Protein AF-A0A920N5W4-F1 (afdb_monomer_lite)

Secondary structure (DSSP, 8-state):
-EE-TTT--EE--TTHHHHHHTEEEEETTEEEEEEEEEEEEETTEEEEEEEEEEEETTT--EEEEEEEPTT-EEEEETTTEEEEE-TT-EEEEEETTT--EEEEEE--HHHHTT--EEEEEE-SSEEEEEEE----S-EE--SSSEEEEEEEEEEEETT-SSS--SEEEEEEEEEEE-TTTTT-SEEEEEEEEEEEETTEEEEEEEEEEEETTT--EEEEEEEE-----EEEEEEETTTTEEEEEESS-EEEEE--SS-------

pLDDT: mean 87.41, std 13.33, range [29.16, 98.5]

Structure (mmCIF, N/CA/C/O backbone):
data_AF-A0A920N5W4-F1
#
_entry.id   AF-A0A920N5W4-F1
#
loop_
_atom_site.group_PDB
_atom_site.id
_atom_site.type_symbol
_atom_site.label_atom_id
_atom_site.label_alt_id
_atom_site.label_comp_id
_atom_site.label_asym_id
_atom_site.label_entity_id
_atom_site.label_seq_id
_atom_site.pdbx_PDB_ins_code
_atom_site.Cartn_x
_atom_site.Cartn_y
_atom_site.Cartn_z
_atom_site.occupancy
_atom_site.B_iso_or_equiv
_atom_site.auth_seq_id
_atom_site.auth_comp_id
_atom_site.auth_asym_id
_atom_site.auth_atom_id
_atom_site.pdbx_PDB_model_num
ATOM 1 N N . MET A 1 1 ? -31.529 5.537 7.095 1.00 69.56 1 MET A N 1
ATOM 2 C CA . MET A 1 1 ? -32.353 4.401 7.553 1.00 69.56 1 MET A CA 1
ATOM 3 C C . MET A 1 1 ? -31.656 3.117 7.131 1.00 69.56 1 MET A C 1
ATOM 5 O O . MET A 1 1 ? -31.266 3.038 5.972 1.00 69.56 1 MET A O 1
ATOM 9 N N . ALA A 1 2 ? -31.424 2.173 8.047 1.00 77.31 2 ALA A N 1
ATOM 10 C CA . ALA A 1 2 ? -30.979 0.822 7.691 1.00 77.31 2 ALA A CA 1
ATOM 11 C C . ALA A 1 2 ? -32.200 -0.100 7.596 1.00 77.31 2 ALA A C 1
ATOM 13 O O . ALA A 1 2 ? -33.210 0.151 8.250 1.00 77.31 2 ALA A O 1
ATOM 14 N N . LEU A 1 3 ? -32.108 -1.154 6.789 1.00 81.25 3 LEU A N 1
ATOM 15 C CA . LEU A 1 3 ? -33.141 -2.181 6.674 1.00 81.25 3 LEU A CA 1
ATOM 16 C C . LEU A 1 3 ? -32.545 -3.524 7.076 1.00 81.25 3 LEU A C 1
ATOM 18 O O . LEU A 1 3 ? -31.410 -3.848 6.719 1.00 81.25 3 LEU A O 1
ATOM 22 N N . ARG A 1 4 ? -33.308 -4.318 7.821 1.00 76.00 4 ARG A N 1
ATOM 23 C CA . ARG A 1 4 ? -32.887 -5.660 8.205 1.00 76.00 4 ARG A CA 1
ATOM 24 C C . ARG A 1 4 ? -33.042 -6.596 7.006 1.00 76.00 4 ARG A C 1
ATOM 26 O O . ARG A 1 4 ? -34.147 -6.822 6.533 1.00 76.00 4 ARG A O 1
ATOM 33 N N . ALA A 1 5 ? -31.935 -7.171 6.537 1.00 76.00 5 ALA A N 1
ATOM 34 C CA . ALA A 1 5 ? -31.904 -7.938 5.286 1.00 76.00 5 ALA A CA 1
ATOM 35 C C . ALA A 1 5 ? -32.872 -9.139 5.239 1.00 76.00 5 ALA A C 1
ATOM 37 O O . ALA A 1 5 ? -33.316 -9.515 4.162 1.00 76.00 5 ALA A O 1
ATOM 38 N N . ARG A 1 6 ? -33.217 -9.731 6.394 1.00 80.88 6 ARG A N 1
ATOM 39 C CA . ARG A 1 6 ? -34.081 -10.923 6.462 1.00 80.88 6 ARG A CA 1
ATOM 40 C C . ARG A 1 6 ? -35.564 -10.647 6.183 1.00 80.88 6 ARG A C 1
ATOM 42 O O . ARG A 1 6 ? -36.264 -11.549 5.751 1.00 80.88 6 ARG A O 1
ATOM 49 N N . ASP A 1 7 ? -36.052 -9.450 6.510 1.00 84.69 7 ASP A N 1
ATOM 50 C CA . ASP A 1 7 ? -37.492 -9.141 6.537 1.00 84.69 7 ASP A CA 1
ATOM 51 C C . ASP A 1 7 ? -37.831 -7.702 6.112 1.00 84.69 7 ASP A C 1
ATOM 53 O O . ASP A 1 7 ? -38.991 -7.307 6.141 1.00 84.69 7 ASP A O 1
ATOM 57 N N . GLY A 1 8 ? -36.839 -6.904 5.711 1.00 82.69 8 GLY A N 1
ATOM 58 C CA . GLY A 1 8 ? -37.042 -5.555 5.185 1.00 82.69 8 GLY A CA 1
ATOM 59 C C . GLY A 1 8 ? -37.501 -4.526 6.218 1.00 82.69 8 GLY A C 1
ATOM 60 O O . GLY A 1 8 ? -37.752 -3.382 5.850 1.00 82.69 8 GLY A O 1
ATOM 61 N N . HIS A 1 9 ? -37.595 -4.883 7.502 1.00 83.69 9 HIS A N 1
ATOM 62 C CA . HIS A 1 9 ? -38.032 -3.935 8.521 1.00 83.69 9 HIS A CA 1
ATOM 63 C C . HIS A 1 9 ? -36.975 -2.848 8.780 1.00 83.69 9 HIS A C 1
ATOM 65 O O . HIS A 1 9 ? -35.773 -3.150 8.787 1.00 83.69 9 HIS A O 1
ATOM 71 N N . PRO A 1 10 ? -37.403 -1.599 9.054 1.00 82.88 10 PRO A N 1
ATOM 72 C CA . PRO A 1 10 ? -36.505 -0.531 9.470 1.00 82.88 10 PRO A CA 1
ATOM 73 C C . PRO A 1 10 ? -35.709 -0.916 10.717 1.00 82.88 10 PRO A C 1
ATOM 75 O O . PRO A 1 10 ? -36.254 -1.437 11.692 1.00 82.88 10 PRO A O 1
ATOM 78 N N . LEU A 1 11 ? -34.409 -0.642 10.678 1.00 80.81 11 LEU A N 1
ATOM 79 C CA . LEU A 1 11 ? -33.504 -0.725 11.812 1.00 80.81 11 LEU A CA 1
ATOM 80 C C . LEU A 1 11 ? -32.977 0.681 12.100 1.00 80.81 11 LEU A C 1
ATOM 82 O O . LEU A 1 11 ? -32.240 1.266 11.298 1.00 80.81 11 LEU A O 1
ATOM 86 N N . GLU A 1 12 ? -33.354 1.212 13.258 1.00 81.94 12 GLU A N 1
ATOM 87 C CA . GLU A 1 12 ? -32.812 2.469 13.756 1.00 81.94 12 GLU A CA 1
ATOM 88 C C . GLU A 1 12 ? -31.390 2.242 14.266 1.00 81.94 12 GLU A C 1
ATOM 90 O O . GLU A 1 12 ? -31.164 1.561 15.264 1.00 81.94 12 GLU A O 1
ATOM 95 N N . VAL A 1 13 ? -30.417 2.809 13.554 1.00 82.62 13 VAL A N 1
ATOM 96 C CA . VAL A 1 13 ? -29.002 2.759 13.929 1.00 82.62 13 VAL A CA 1
ATOM 97 C C . VAL A 1 13 ? -28.545 4.176 14.236 1.00 82.62 13 VAL A C 1
ATOM 99 O O . VAL A 1 13 ? -28.441 5.026 13.345 1.00 82.62 13 VAL A O 1
ATOM 102 N N . ALA A 1 14 ? -28.246 4.429 15.508 1.00 82.69 14 ALA A N 1
ATOM 103 C CA . ALA A 1 14 ? -27.827 5.742 15.974 1.00 82.69 14 ALA A CA 1
ATOM 104 C C . ALA A 1 14 ? -26.591 6.243 15.206 1.00 82.69 14 ALA A C 1
ATOM 106 O O . ALA A 1 14 ? -25.546 5.586 15.156 1.00 82.69 14 ALA A O 1
ATOM 107 N N . GLY A 1 15 ? -26.715 7.430 14.604 1.00 83.25 15 GLY A N 1
ATOM 108 C CA . GLY A 1 15 ? -25.627 8.084 13.875 1.00 83.25 15 GLY A CA 1
ATOM 109 C C . GLY A 1 15 ? -25.162 7.353 12.610 1.00 83.25 15 GLY A C 1
ATOM 110 O O . GLY A 1 15 ? -24.031 7.578 12.186 1.00 83.25 15 GLY A O 1
ATOM 111 N N . LEU A 1 16 ? -25.994 6.495 12.003 1.00 83.75 16 LEU A N 1
ATOM 112 C CA . LEU A 1 16 ? -25.622 5.651 10.859 1.00 83.75 16 LEU A CA 1
ATOM 113 C C . LEU A 1 16 ? -24.924 6.405 9.722 1.00 83.75 16 LEU A C 1
ATOM 115 O O . LEU A 1 16 ? -23.889 5.944 9.257 1.00 83.75 16 LEU A O 1
ATOM 119 N N . ALA A 1 17 ? -25.453 7.559 9.299 1.00 84.62 17 ALA A N 1
ATOM 120 C CA . ALA A 1 17 ? -24.866 8.346 8.210 1.00 84.62 17 ALA A CA 1
ATOM 121 C C . ALA A 1 17 ? -23.391 8.686 8.487 1.00 84.62 17 ALA A C 1
ATOM 123 O O . ALA A 1 17 ? -22.518 8.398 7.676 1.00 84.62 17 ALA A O 1
ATOM 124 N N . ARG A 1 18 ? -23.101 9.162 9.703 1.00 84.00 18 ARG A N 1
ATOM 125 C CA . ARG A 1 18 ? -21.737 9.456 10.156 1.00 84.00 18 ARG A CA 1
ATOM 126 C C . ARG A 1 18 ? -20.861 8.206 10.236 1.00 84.00 18 ARG A C 1
ATOM 128 O O . ARG A 1 18 ? -19.665 8.285 9.971 1.00 84.00 18 ARG A O 1
ATOM 135 N N . LYS A 1 19 ? -21.421 7.056 10.628 1.00 83.94 19 LYS A N 1
ATOM 136 C CA . LYS A 1 19 ? -20.651 5.803 10.647 1.00 83.94 19 LYS A CA 1
ATOM 137 C C . LYS A 1 19 ? -20.286 5.344 9.234 1.00 83.94 19 LYS A C 1
ATOM 139 O O . LYS A 1 19 ? -19.173 4.874 9.029 1.00 83.94 19 LYS A O 1
ATOM 144 N N . LEU A 1 20 ? -21.196 5.518 8.274 1.00 86.56 20 LEU A N 1
ATOM 145 C CA . LEU A 1 20 ? -20.975 5.182 6.865 1.00 86.56 20 LEU A CA 1
ATOM 146 C C . LEU A 1 20 ? -19.929 6.088 6.202 1.00 86.56 20 LEU A C 1
ATOM 148 O O . LEU A 1 20 ? -19.151 5.600 5.393 1.00 86.56 20 LEU A O 1
ATOM 152 N N . GLU A 1 21 ? -19.839 7.365 6.582 1.00 85.44 21 GLU A N 1
ATOM 153 C CA . GLU A 1 21 ? -18.787 8.274 6.087 1.00 85.44 21 GLU A CA 1
ATOM 154 C C . GLU A 1 21 ? -17.366 7.808 6.446 1.00 85.44 21 GLU A C 1
ATOM 156 O O . GLU A 1 21 ? -16.425 8.037 5.689 1.00 85.44 21 GLU A O 1
ATOM 161 N N . GLY A 1 22 ? -17.200 7.169 7.607 1.00 85.56 22 GLY A N 1
ATOM 162 C CA . GLY A 1 22 ? -15.910 6.684 8.101 1.00 85.56 22 GLY A CA 1
ATOM 163 C C . GLY A 1 22 ? -15.717 5.177 7.965 1.00 85.56 22 GLY A C 1
ATOM 164 O O . GLY A 1 22 ? -14.808 4.640 8.601 1.00 85.56 22 GLY A O 1
ATOM 165 N N . VAL A 1 23 ? -16.588 4.476 7.237 1.00 90.94 23 VAL A N 1
ATOM 166 C CA . VAL A 1 23 ? -16.612 3.013 7.241 1.00 90.94 23 VAL A CA 1
ATOM 167 C C . VAL A 1 23 ? -15.350 2.429 6.611 1.00 90.94 23 VAL A C 1
ATOM 169 O O . VAL A 1 23 ? -14.905 2.849 5.547 1.00 90.94 23 VAL A O 1
ATOM 172 N N . LEU A 1 24 ? -14.774 1.445 7.293 1.00 92.31 24 LEU A N 1
ATOM 173 C CA . LEU A 1 24 ? -13.666 0.638 6.790 1.00 92.31 24 LEU A CA 1
ATOM 174 C C . LEU A 1 24 ? -14.138 -0.768 6.430 1.00 92.31 24 LEU A C 1
ATOM 176 O O . LEU A 1 24 ? -13.666 -1.338 5.454 1.00 92.31 24 LEU A O 1
ATOM 180 N N . ARG A 1 25 ? -15.062 -1.324 7.225 1.00 93.31 25 ARG A N 1
ATOM 181 C CA . ARG A 1 25 ? -15.576 -2.684 7.058 1.00 93.31 25 ARG A CA 1
ATOM 182 C C . ARG A 1 25 ? -16.972 -2.832 7.653 1.00 93.31 25 ARG A C 1
ATOM 184 O O . ARG A 1 25 ? -17.269 -2.260 8.704 1.00 93.31 25 ARG A O 1
ATOM 191 N N . LEU A 1 26 ? -17.795 -3.648 7.003 1.00 91.44 26 LEU A N 1
ATOM 192 C CA . LEU A 1 26 ? -19.119 -4.065 7.462 1.00 91.44 26 LEU A CA 1
ATOM 193 C C . LEU A 1 26 ? -19.186 -5.590 7.430 1.00 91.44 26 LEU A C 1
ATOM 195 O O . LEU A 1 26 ? -18.919 -6.188 6.393 1.00 91.44 26 LEU A O 1
ATOM 199 N N . GLU A 1 27 ? -19.547 -6.219 8.545 1.00 89.94 27 GLU A N 1
ATOM 200 C CA . GLU A 1 27 ? -19.750 -7.670 8.608 1.00 89.94 27 GLU A CA 1
ATOM 201 C C . GLU A 1 27 ? -20.864 -8.000 9.597 1.00 89.94 27 GLU A C 1
ATOM 203 O O . GLU A 1 27 ? -20.754 -7.717 10.793 1.00 89.94 27 GLU A O 1
ATOM 208 N N . GLY A 1 28 ? -21.937 -8.620 9.102 1.00 87.62 28 GLY A N 1
ATOM 209 C CA . GLY A 1 28 ? -23.095 -8.969 9.920 1.00 87.62 28 GLY A CA 1
ATOM 210 C C . GLY A 1 28 ? -23.671 -7.741 10.630 1.00 87.62 28 GLY A C 1
ATOM 211 O O . GLY A 1 28 ? -24.106 -6.788 9.988 1.00 87.62 28 GLY A O 1
ATOM 212 N N . THR A 1 29 ? -23.664 -7.766 11.963 1.00 89.88 29 THR A N 1
ATOM 213 C CA . THR A 1 29 ? -24.112 -6.654 12.817 1.00 89.88 29 THR A CA 1
ATOM 214 C C . THR A 1 29 ? -22.982 -5.717 13.226 1.00 89.88 29 THR A C 1
ATOM 216 O O . THR A 1 29 ? -23.209 -4.811 14.020 1.00 89.88 29 THR A O 1
ATOM 219 N N . THR A 1 30 ? -21.765 -5.897 12.717 1.00 93.38 30 THR A N 1
ATOM 220 C CA . THR A 1 30 ? -20.609 -5.093 13.119 1.00 93.38 30 THR A CA 1
ATOM 221 C C . THR A 1 30 ? -20.221 -4.080 12.052 1.00 93.38 30 THR A C 1
ATOM 223 O O . THR A 1 30 ? -20.231 -4.360 10.851 1.00 93.38 30 THR A O 1
ATOM 226 N N . ILE A 1 31 ? -19.856 -2.884 12.508 1.00 93.44 31 ILE A N 1
ATOM 227 C CA . ILE A 1 31 ? -19.295 -1.816 11.684 1.00 93.44 31 ILE A CA 1
ATOM 228 C C . ILE A 1 31 ? -17.946 -1.403 12.254 1.00 93.44 31 ILE A C 1
ATOM 230 O O . ILE A 1 31 ? -17.869 -0.951 13.396 1.00 93.44 31 ILE A O 1
ATOM 234 N N . THR A 1 32 ? -16.888 -1.533 11.456 1.00 95.44 32 THR A N 1
ATOM 235 C CA . THR A 1 32 ? -15.560 -1.003 11.777 1.00 95.44 32 THR A CA 1
ATOM 236 C C . THR A 1 32 ? -15.359 0.296 11.012 1.00 95.44 32 THR A C 1
ATOM 238 O O . THR A 1 32 ? -15.494 0.329 9.788 1.00 95.44 32 THR A O 1
ATOM 241 N N . TRP A 1 33 ? -15.062 1.381 11.720 1.00 93.69 33 TRP A N 1
ATOM 242 C CA . TRP A 1 33 ? -15.061 2.727 11.151 1.00 93.69 33 TRP A CA 1
ATOM 243 C C . TRP A 1 33 ? -14.086 3.667 11.867 1.00 93.69 33 TRP A C 1
ATOM 245 O O . TRP A 1 33 ? -13.681 3.442 13.012 1.00 93.69 33 TRP A O 1
ATOM 255 N N . ILE A 1 34 ? -13.699 4.738 11.174 1.00 91.81 34 ILE A N 1
ATOM 256 C CA . ILE A 1 34 ? -12.928 5.847 11.733 1.00 91.81 34 ILE A CA 1
ATOM 257 C C . ILE A 1 34 ? -13.903 6.838 12.359 1.00 91.81 34 ILE A C 1
ATOM 259 O O . ILE A 1 34 ? -14.683 7.502 11.675 1.00 91.81 34 ILE A O 1
ATOM 263 N N . ARG A 1 35 ? -13.816 6.986 13.678 1.00 87.75 35 ARG A N 1
ATOM 264 C CA . ARG A 1 35 ? -14.596 7.955 14.439 1.00 87.75 35 ARG A CA 1
ATOM 265 C C . ARG A 1 35 ? -13.765 9.195 14.726 1.00 87.75 35 ARG A C 1
ATOM 267 O O . ARG A 1 35 ? -12.682 9.123 15.304 1.00 87.75 35 ARG A O 1
ATOM 274 N N . ASN A 1 36 ? -14.332 10.352 14.404 1.00 81.06 36 ASN A N 1
ATOM 275 C CA . ASN A 1 36 ? -13.866 11.627 14.932 1.00 81.06 36 ASN A CA 1
ATOM 276 C C . ASN A 1 36 ? -14.545 11.888 16.284 1.00 81.06 36 ASN A C 1
ATOM 278 O O . ASN A 1 36 ? -15.744 12.146 16.329 1.00 81.06 36 ASN A O 1
ATOM 282 N N . GLY A 1 37 ? -13.799 11.782 17.380 1.00 69.62 37 GLY A N 1
ATOM 283 C CA . GLY A 1 37 ? -14.238 12.071 18.748 1.00 69.62 37 GLY A CA 1
ATOM 284 C C . GLY A 1 37 ? -14.350 13.565 19.070 1.00 69.62 37 GLY A C 1
ATOM 285 O O . GLY A 1 37 ? -14.676 13.909 20.200 1.00 69.62 37 GLY A O 1
ATOM 286 N N . GLY A 1 38 ? -14.101 14.442 18.094 1.00 63.06 38 GLY A N 1
ATOM 287 C CA . GLY A 1 38 ? -14.122 15.893 18.245 1.00 63.06 38 GLY A CA 1
ATOM 288 C C . GLY A 1 38 ? -12.723 16.496 18.346 1.00 63.06 38 GLY A C 1
ATOM 289 O O . GLY A 1 38 ? -11.704 15.797 18.331 1.00 63.06 38 GLY A O 1
ATOM 290 N N . SER A 1 39 ? -12.685 17.824 18.438 1.00 57.47 39 SER A N 1
ATOM 291 C CA . SER A 1 39 ? -11.462 18.582 18.685 1.00 57.47 39 SER A CA 1
ATOM 292 C C . SER A 1 39 ? -11.607 19.431 19.936 1.00 57.47 39 SER A C 1
ATOM 294 O O . SER A 1 39 ? -12.569 20.191 20.024 1.00 57.47 39 SER A O 1
ATOM 296 N N . PHE A 1 40 ? -10.654 19.347 20.858 1.00 50.97 40 PHE A N 1
ATOM 297 C CA . PHE A 1 40 ? -10.596 20.220 22.030 1.00 50.97 40 PHE A CA 1
ATOM 298 C C . PHE A 1 40 ? -9.343 21.097 21.958 1.00 50.97 40 PHE A C 1
ATOM 300 O O . PHE A 1 40 ? -8.335 20.713 21.359 1.00 50.97 40 PHE A O 1
ATOM 307 N N . ASN A 1 41 ? -9.448 22.313 22.491 1.00 43.16 41 ASN A N 1
ATOM 308 C CA . ASN A 1 41 ? -8.389 23.314 22.446 1.00 43.16 41 ASN A CA 1
ATOM 309 C C . ASN A 1 41 ? -7.772 23.439 23.841 1.00 43.16 41 ASN A C 1
ATOM 311 O O . ASN A 1 41 ? -8.487 23.720 24.800 1.00 43.16 41 ASN A O 1
ATOM 315 N N . VAL A 1 42 ? -6.467 23.210 23.956 1.00 44.69 42 VAL A N 1
ATOM 316 C CA . VAL A 1 42 ? -5.715 23.367 25.209 1.00 44.69 42 VAL A CA 1
ATOM 317 C C . VAL A 1 42 ? -4.518 24.250 24.893 1.00 44.69 42 VAL A C 1
ATOM 319 O O . VAL A 1 42 ? -3.696 23.887 24.055 1.00 44.69 42 VAL A O 1
ATOM 322 N N . PHE A 1 43 ? -4.456 25.437 25.504 1.00 60.38 43 PHE A N 1
ATOM 323 C CA . PHE A 1 43 ? -3.412 26.445 25.256 1.00 60.38 43 PHE A CA 1
ATOM 324 C C . PHE A 1 43 ? -3.184 26.778 23.764 1.00 60.38 43 PHE A C 1
ATOM 326 O O . PHE A 1 43 ? -2.052 26.919 23.315 1.00 60.38 43 PHE A O 1
ATOM 333 N N . GLY A 1 44 ? -4.255 26.876 22.967 1.00 48.94 44 GLY A N 1
ATOM 334 C CA . GLY A 1 44 ? -4.168 27.224 21.541 1.00 48.94 44 GLY A CA 1
ATOM 335 C C . GLY A 1 44 ? -3.797 26.063 20.609 1.00 48.94 44 GLY A C 1
ATOM 336 O O . GLY A 1 44 ? -3.796 26.239 19.390 1.00 48.94 44 GLY A O 1
ATOM 337 N N . LEU A 1 45 ? -3.530 24.867 21.144 1.00 50.28 45 LEU A N 1
ATOM 338 C CA . LEU A 1 45 ? -3.335 23.652 20.358 1.00 50.28 45 LEU A CA 1
ATOM 339 C C . LEU A 1 45 ? -4.667 22.917 20.188 1.00 50.28 45 LEU A C 1
ATOM 341 O O . LEU A 1 45 ? -5.305 22.515 21.162 1.00 50.28 45 LEU A O 1
ATOM 345 N N . LYS A 1 46 ? -5.071 22.708 18.931 1.00 52.91 46 LYS A N 1
ATOM 346 C CA . LYS A 1 46 ? -6.264 21.938 18.558 1.00 52.91 46 LYS A CA 1
ATOM 347 C C . LYS A 1 46 ? -5.908 20.455 18.458 1.00 52.91 46 LYS A C 1
ATOM 349 O O . LYS A 1 46 ? -5.208 20.044 17.537 1.00 52.91 46 LYS A O 1
ATOM 354 N N . TRP A 1 47 ? -6.424 19.647 19.378 1.00 53.31 47 TRP A N 1
ATOM 355 C CA . TRP A 1 47 ? -6.209 18.200 19.397 1.00 53.31 47 TRP A CA 1
ATOM 356 C C . TRP A 1 47 ? -7.435 17.489 18.836 1.00 53.31 47 TRP A C 1
ATOM 358 O O . TRP A 1 47 ? -8.510 17.565 19.424 1.00 53.31 47 TRP A O 1
ATOM 368 N N . SER A 1 48 ? -7.295 16.800 17.702 1.00 65.06 48 SER A N 1
ATOM 369 C CA . SER A 1 48 ? -8.343 15.935 17.146 1.00 65.06 48 SER A CA 1
ATOM 370 C C . SER A 1 48 ? -8.222 14.523 17.715 1.00 65.06 48 SER A C 1
ATOM 372 O O . SER A 1 48 ? -7.187 13.879 17.532 1.00 65.06 48 SER A O 1
ATOM 374 N N . HIS A 1 49 ? -9.275 14.015 18.354 1.00 76.12 49 HIS A N 1
ATOM 375 C CA . HIS A 1 49 ? -9.343 12.610 18.758 1.00 76.12 49 HIS A CA 1
ATOM 376 C C . HIS A 1 49 ? -9.863 11.790 17.576 1.00 76.12 49 HIS A C 1
ATOM 378 O O . HIS A 1 49 ? -11.064 11.743 17.334 1.00 76.12 49 HIS A O 1
ATOM 384 N N . LEU A 1 50 ? -8.974 11.153 16.819 1.00 87.69 50 LEU A N 1
ATOM 385 C CA . LEU A 1 50 ? -9.382 10.132 15.855 1.00 87.69 50 LEU A CA 1
ATOM 386 C C . LEU A 1 50 ? -9.240 8.758 16.507 1.00 87.69 50 LEU A C 1
ATOM 388 O O . LEU A 1 50 ? -8.292 8.512 17.251 1.00 87.69 50 LEU A O 1
ATOM 392 N N . SER A 1 51 ? -10.172 7.855 16.240 1.00 92.94 51 SER A N 1
ATOM 393 C CA . SER A 1 51 ? -10.066 6.458 16.651 1.00 92.94 51 SER A CA 1
ATOM 394 C C . SER A 1 51 ? -10.574 5.535 15.560 1.00 92.94 51 SER A C 1
ATOM 396 O O . SER A 1 51 ? -11.519 5.873 14.854 1.00 92.94 51 SER A O 1
ATOM 398 N N . VAL A 1 52 ? -9.975 4.355 15.458 1.00 94.88 52 VAL A N 1
ATOM 399 C CA . VAL A 1 52 ? -10.572 3.233 14.729 1.00 94.88 52 VAL A CA 1
ATOM 400 C C . VAL A 1 52 ? -11.313 2.401 15.758 1.00 94.88 52 VAL A C 1
ATOM 402 O O . VAL A 1 52 ? -10.737 2.042 16.785 1.00 94.88 52 VAL A O 1
ATOM 405 N N . GLN A 1 53 ? -12.588 2.132 15.521 1.00 95.38 53 GLN A N 1
ATOM 406 C CA . GLN A 1 53 ? -13.399 1.340 16.436 1.00 95.38 53 GLN A CA 1
ATOM 407 C C . GLN A 1 53 ? -14.325 0.410 15.674 1.00 95.38 53 GLN A C 1
ATOM 409 O O . GLN A 1 53 ? -14.668 0.677 14.520 1.00 95.38 53 GLN A O 1
ATOM 414 N N . GLN A 1 54 ? -14.757 -0.641 16.355 1.00 96.06 54 GLN A N 1
ATOM 415 C CA . GLN A 1 54 ? -15.832 -1.498 15.896 1.00 96.06 54 GLN A CA 1
ATOM 416 C C . GLN A 1 54 ? -17.004 -1.407 16.859 1.00 96.06 54 GLN A C 1
ATOM 418 O O . GLN A 1 54 ? -16.832 -1.554 18.069 1.00 96.06 54 GLN A O 1
ATOM 423 N N . ASP A 1 55 ? -18.192 -1.195 16.311 1.00 94.88 55 ASP A N 1
ATOM 424 C CA . ASP A 1 55 ? -19.439 -1.247 17.062 1.00 94.88 55 ASP A CA 1
ATOM 425 C C . ASP A 1 55 ? -20.309 -2.387 16.547 1.00 94.88 55 ASP A C 1
ATOM 427 O O . ASP A 1 55 ? -20.338 -2.657 15.346 1.00 94.88 55 ASP A O 1
ATOM 431 N N . ASP A 1 56 ? -21.081 -2.989 17.440 1.00 93.38 56 ASP A N 1
ATOM 432 C CA . ASP A 1 56 ? -22.263 -3.752 17.068 1.00 93.38 56 ASP A CA 1
ATOM 433 C C . ASP A 1 56 ? -23.437 -2.775 16.864 1.00 93.38 56 ASP A C 1
ATOM 435 O O . ASP A 1 56 ? -23.813 -2.021 17.766 1.00 93.38 56 ASP A O 1
ATOM 439 N N . VAL A 1 57 ? -23.996 -2.734 15.653 1.00 89.38 57 VAL A N 1
ATOM 440 C CA . VAL A 1 57 ? -25.030 -1.762 15.261 1.00 89.38 57 VAL A CA 1
ATOM 441 C C . VAL A 1 57 ? -26.403 -2.060 15.853 1.00 89.38 57 VAL A C 1
ATOM 443 O O . VAL A 1 57 ? -27.240 -1.164 15.870 1.00 89.38 57 VAL A O 1
ATOM 446 N N . VAL A 1 58 ? -26.641 -3.285 16.331 1.00 86.31 58 VAL A N 1
ATOM 447 C CA . VAL A 1 58 ? -27.936 -3.700 16.891 1.00 86.31 58 VAL A CA 1
ATOM 448 C C . VAL A 1 58 ? -28.011 -3.351 18.374 1.00 86.31 58 VAL A C 1
ATOM 450 O O . VAL A 1 58 ? -28.976 -2.748 18.827 1.00 86.31 58 VAL A O 1
ATOM 453 N N . SER A 1 59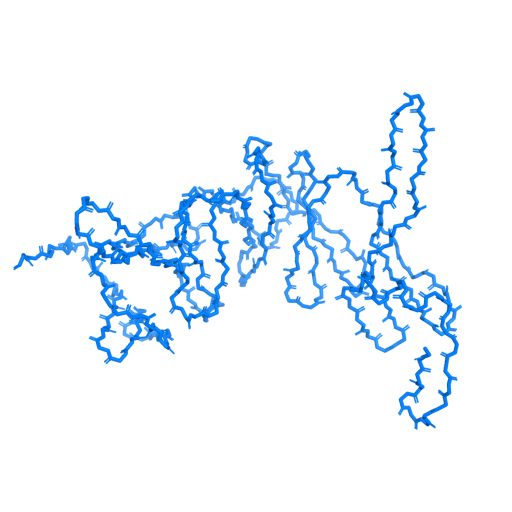 ? -26.979 -3.706 19.134 1.00 89.94 59 SER A N 1
ATOM 454 C CA . SER A 1 59 ? -26.870 -3.427 20.568 1.00 89.94 59 SER A CA 1
ATOM 455 C C . SER A 1 59 ? -26.322 -2.032 20.875 1.00 89.94 59 SER A C 1
ATOM 457 O O . SER A 1 59 ? -26.431 -1.571 22.009 1.00 89.94 59 SER A O 1
ATOM 459 N N . GLY A 1 60 ? -25.689 -1.375 19.898 1.00 88.19 60 GLY A N 1
ATOM 460 C CA . GLY A 1 60 ? -25.033 -0.078 20.065 1.00 88.19 60 GLY A CA 1
ATOM 461 C C . GLY A 1 60 ? -23.725 -0.134 20.861 1.00 88.19 60 GLY A C 1
ATOM 462 O O . GLY A 1 60 ? -23.142 0.914 21.141 1.00 88.19 60 GLY A O 1
ATOM 463 N N . LYS A 1 61 ? -23.249 -1.328 21.234 1.00 93.88 61 LYS A N 1
ATOM 464 C CA . LYS A 1 61 ? -22.025 -1.504 22.022 1.00 93.88 61 LYS A CA 1
ATOM 465 C C . LYS A 1 61 ? -20.782 -1.362 21.149 1.00 93.88 61 LYS A C 1
ATOM 467 O O . LYS A 1 61 ? -20.700 -1.949 20.073 1.00 93.88 61 LYS A O 1
ATOM 472 N N . THR A 1 62 ? -19.777 -0.652 21.653 1.00 95.38 62 THR A N 1
ATOM 473 C CA . THR A 1 62 ? -18.424 -0.674 21.083 1.00 95.38 62 THR A CA 1
ATOM 474 C C . THR A 1 62 ? -17.729 -1.965 21.510 1.00 95.38 62 THR A C 1
ATOM 476 O O . THR A 1 62 ? -17.596 -2.232 22.703 1.00 95.38 62 THR A O 1
ATOM 479 N N . LEU A 1 63 ? -17.301 -2.767 20.535 1.00 96.38 63 LEU A N 1
ATOM 480 C CA . LEU A 1 63 ? -16.629 -4.051 20.747 1.00 96.38 63 LEU A CA 1
ATOM 481 C C . LEU A 1 63 ? -15.143 -3.857 21.057 1.00 96.38 63 LEU A C 1
ATOM 483 O O . LEU A 1 63 ? -14.607 -4.486 21.965 1.00 96.38 63 LEU A O 1
ATOM 487 N N . TRP A 1 64 ? -14.483 -2.957 20.328 1.00 96.94 64 TRP A N 1
ATOM 488 C CA . TRP A 1 64 ? -13.107 -2.536 20.586 1.00 96.94 64 TRP A CA 1
ATOM 489 C C . TRP A 1 64 ? -12.837 -1.157 19.978 1.00 96.94 64 TRP A C 1
ATOM 491 O O . TRP A 1 64 ? -13.533 -0.708 19.063 1.00 96.94 64 TRP A O 1
ATOM 501 N N . GLN A 1 65 ? -11.802 -0.480 20.480 1.00 95.94 65 GLN A N 1
ATOM 502 C CA . GLN A 1 65 ? -11.401 0.848 20.020 1.00 95.94 65 GLN A CA 1
ATOM 503 C C . GLN A 1 65 ? -9.893 1.065 20.178 1.00 95.94 65 GLN A C 1
ATOM 505 O O . GLN A 1 65 ? -9.325 0.795 21.233 1.00 95.94 65 GLN A O 1
ATOM 510 N N . HIS A 1 66 ? -9.275 1.663 19.158 1.00 95.69 66 HIS A N 1
ATOM 511 C CA . HIS A 1 66 ? -7.894 2.144 19.171 1.00 95.69 66 HIS A CA 1
ATOM 512 C C . HIS A 1 66 ? -7.845 3.639 18.886 1.00 95.69 66 HIS A C 1
ATOM 514 O O . HIS A 1 66 ? -8.360 4.112 17.871 1.00 95.69 66 HIS A O 1
ATOM 520 N N . LYS A 1 67 ? -7.205 4.400 19.776 1.00 93.19 67 LYS A N 1
ATOM 521 C CA . LYS A 1 67 ? -6.956 5.830 19.559 1.00 93.19 67 LYS A CA 1
ATOM 522 C C . LYS A 1 67 ? -5.833 6.008 18.540 1.00 93.19 67 LYS A C 1
ATOM 524 O O . LYS A 1 67 ? -4.776 5.398 18.665 1.00 93.19 67 LYS A O 1
ATOM 529 N N . LEU A 1 68 ? -6.059 6.870 17.557 1.00 90.69 68 LEU A N 1
ATOM 530 C CA . LEU A 1 68 ? -5.061 7.253 16.570 1.00 90.69 68 LEU A CA 1
ATOM 531 C C . LEU A 1 68 ? -4.302 8.480 17.060 1.00 90.69 68 LEU A C 1
ATOM 533 O O . LEU A 1 68 ? -4.892 9.484 17.461 1.00 90.69 68 LEU A O 1
ATOM 537 N N . VAL A 1 69 ? -2.977 8.412 16.978 1.00 87.38 69 VAL A N 1
ATOM 538 C CA . VAL A 1 69 ? -2.122 9.576 17.212 1.00 87.38 69 VAL A CA 1
ATOM 539 C C . VAL A 1 69 ? -2.312 10.571 16.063 1.00 87.38 69 VAL A C 1
ATOM 541 O O . VAL A 1 69 ? -2.499 10.173 14.907 1.00 87.38 69 VAL A O 1
ATOM 544 N N . ALA A 1 70 ? -2.251 11.869 16.359 1.00 82.50 70 ALA A N 1
ATOM 545 C CA . ALA A 1 70 ? -2.318 12.909 15.338 1.00 82.50 70 ALA A CA 1
ATOM 546 C C . ALA A 1 70 ? -1.264 12.684 14.235 1.00 82.50 70 ALA A C 1
ATOM 548 O O . ALA A 1 70 ? -0.116 12.330 14.505 1.00 82.50 70 ALA A O 1
ATOM 549 N N . GLY A 1 71 ? -1.667 12.869 12.975 1.00 82.56 71 GLY A N 1
ATOM 550 C CA . GLY A 1 71 ? -0.789 12.660 11.819 1.00 82.56 71 GLY A CA 1
ATOM 551 C C . GLY A 1 71 ? -0.524 11.193 11.455 1.00 82.56 71 GLY A C 1
ATOM 552 O O . GLY A 1 71 ? 0.319 10.939 10.590 1.00 82.56 71 GLY A O 1
ATOM 553 N N . THR A 1 72 ? -1.228 10.234 12.074 1.00 91.31 72 THR A N 1
ATOM 554 C CA . THR A 1 72 ? -1.195 8.828 11.644 1.00 91.31 72 THR A CA 1
ATOM 555 C C . THR A 1 72 ? -1.722 8.713 10.218 1.00 91.31 72 THR A C 1
ATOM 557 O O . THR A 1 72 ? -2.828 9.158 9.914 1.00 91.31 72 THR A O 1
ATOM 560 N N . ARG A 1 73 ? -0.927 8.105 9.339 1.00 93.62 73 ARG A N 1
ATOM 561 C CA . ARG A 1 73 ? -1.338 7.749 7.979 1.00 93.62 73 ARG A CA 1
ATOM 562 C C . ARG A 1 73 ? -1.875 6.328 7.978 1.00 93.62 73 ARG A C 1
ATOM 564 O O . ARG A 1 73 ? -1.341 5.464 8.669 1.00 93.62 73 ARG A O 1
ATOM 571 N N . LEU A 1 74 ? -2.919 6.111 7.192 1.00 94.38 74 LEU A N 1
ATOM 572 C CA . LEU A 1 74 ? -3.649 4.854 7.133 1.00 94.38 74 LEU A CA 1
ATOM 573 C C . LEU A 1 74 ? -3.530 4.246 5.736 1.00 94.38 74 LEU A C 1
ATOM 575 O O . LEU A 1 74 ? -3.534 4.977 4.747 1.00 94.38 74 LEU A O 1
ATOM 579 N N . GLY A 1 75 ? -3.427 2.921 5.663 1.00 94.12 75 GLY A N 1
ATOM 580 C CA . GLY A 1 75 ? -3.445 2.174 4.406 1.00 94.12 75 GLY A CA 1
ATOM 581 C C . GLY A 1 75 ? -4.157 0.839 4.581 1.00 94.12 75 GLY A C 1
ATOM 582 O O . GLY A 1 75 ? -3.812 0.081 5.482 1.00 94.12 75 GLY A O 1
ATOM 583 N N . MET A 1 76 ? -5.147 0.556 3.739 1.00 93.81 76 MET A N 1
ATOM 584 C CA . MET A 1 76 ? -5.847 -0.732 3.742 1.00 93.81 76 MET A CA 1
ATOM 585 C C . MET A 1 76 ? -4.994 -1.815 3.082 1.00 93.81 76 MET A C 1
ATOM 587 O O . MET A 1 76 ? -4.275 -1.539 2.122 1.00 93.81 76 MET A O 1
ATOM 591 N N . ILE A 1 77 ? -5.111 -3.047 3.574 1.00 92.81 77 ILE A N 1
ATOM 592 C CA . ILE A 1 77 ? -4.650 -4.247 2.878 1.00 92.81 77 ILE A CA 1
ATOM 593 C C . ILE A 1 77 ? -5.823 -5.215 2.776 1.00 92.81 77 ILE A C 1
ATOM 595 O O . ILE A 1 77 ? -6.282 -5.752 3.786 1.00 92.81 77 ILE A O 1
ATOM 599 N N . GLY A 1 78 ? -6.305 -5.430 1.552 1.00 88.25 78 GLY A N 1
ATOM 600 C CA . GLY A 1 78 ? -7.566 -6.136 1.341 1.00 88.25 78 GLY A CA 1
ATOM 601 C C . GLY A 1 78 ? -8.712 -5.439 2.079 1.00 88.25 78 GLY A C 1
ATOM 602 O O . GLY A 1 78 ? -8.759 -4.210 2.134 1.00 88.25 78 GLY A O 1
ATOM 603 N N . GLU A 1 79 ? -9.605 -6.231 2.665 1.00 89.12 79 GLU A N 1
ATOM 604 C CA . GLU A 1 79 ? -10.822 -5.744 3.334 1.00 89.12 79 GLU A CA 1
ATOM 605 C C . GLU A 1 79 ? -10.732 -5.795 4.870 1.00 89.12 79 GLU A C 1
ATOM 607 O O . GLU A 1 79 ? -11.490 -5.126 5.569 1.00 89.12 79 GLU A O 1
ATOM 612 N N . ASP A 1 80 ? -9.760 -6.539 5.409 1.00 93.44 80 ASP A N 1
ATOM 613 C CA . ASP A 1 80 ? -9.738 -6.921 6.827 1.00 93.44 80 ASP A CA 1
ATOM 614 C C . ASP A 1 80 ? -8.540 -6.378 7.608 1.00 93.44 80 ASP A C 1
ATOM 616 O O . ASP A 1 80 ? -8.453 -6.577 8.821 1.00 93.44 80 ASP A O 1
ATOM 620 N N . GLN A 1 81 ? -7.580 -5.732 6.948 1.00 95.44 81 GLN A N 1
ATOM 621 C CA . GLN A 1 81 ? -6.354 -5.273 7.594 1.00 95.44 81 GLN A CA 1
ATOM 622 C C . GLN A 1 81 ? -6.119 -3.793 7.317 1.00 95.44 81 GLN A C 1
ATOM 624 O O . GLN A 1 81 ? -6.231 -3.316 6.188 1.00 95.44 81 GLN A O 1
ATOM 629 N N . LEU A 1 82 ? -5.711 -3.081 8.360 1.00 96.38 82 LEU A N 1
ATOM 630 C CA . LEU A 1 82 ? -5.343 -1.677 8.301 1.00 96.38 82 LEU A CA 1
ATOM 631 C C . LEU A 1 82 ? -3.908 -1.508 8.782 1.00 96.38 82 LEU A C 1
ATOM 633 O O . LEU A 1 82 ? -3.526 -2.004 9.837 1.00 96.38 82 LEU A O 1
ATOM 637 N N . VAL A 1 83 ? -3.108 -0.780 8.021 1.00 96.94 83 VAL A N 1
ATOM 638 C CA . VAL A 1 83 ? -1.773 -0.346 8.418 1.00 96.94 83 VAL A CA 1
ATOM 639 C C . VAL A 1 83 ? -1.853 1.060 8.983 1.00 96.94 83 VAL A C 1
ATOM 641 O O . VAL A 1 83 ? -2.448 1.953 8.377 1.00 96.94 83 VAL A O 1
ATOM 644 N N . LEU A 1 84 ? -1.225 1.246 10.140 1.00 96.75 84 LEU A N 1
ATOM 645 C CA . LEU A 1 84 ? -1.131 2.509 10.851 1.00 96.75 84 LEU A CA 1
ATOM 646 C C . LEU A 1 84 ? 0.330 2.946 10.855 1.00 96.75 84 LEU A C 1
ATOM 648 O O . LEU A 1 84 ? 1.184 2.259 11.411 1.00 96.75 84 LEU A O 1
ATOM 652 N N . LEU A 1 85 ? 0.617 4.093 10.242 1.00 96.69 85 LEU A N 1
ATOM 653 C CA . LEU A 1 85 ? 1.946 4.694 10.240 1.00 96.69 85 LEU A CA 1
ATOM 654 C C . LEU A 1 85 ? 1.927 6.010 11.010 1.00 96.69 85 LEU A C 1
ATOM 656 O O . LEU A 1 85 ? 1.451 7.033 10.508 1.00 96.69 85 LEU A O 1
ATOM 660 N N . ALA A 1 86 ? 2.468 5.986 12.223 1.00 94.69 86 ALA A N 1
ATOM 661 C CA . ALA A 1 86 ? 2.613 7.176 13.048 1.00 94.69 86 ALA A CA 1
ATOM 662 C C . ALA A 1 86 ? 3.646 8.149 12.452 1.00 94.69 86 ALA A C 1
ATOM 664 O O . ALA A 1 86 ? 4.569 7.753 11.740 1.00 94.69 86 ALA A O 1
ATOM 665 N N . GLY A 1 87 ? 3.549 9.436 12.807 1.00 92.31 87 GLY A N 1
ATOM 666 C CA . GLY A 1 87 ? 4.538 10.450 12.410 1.00 92.31 87 GLY A CA 1
ATOM 667 C C . GLY A 1 87 ? 5.955 10.184 12.938 1.00 92.31 87 GLY A C 1
ATOM 668 O O . GLY A 1 87 ? 6.928 10.654 12.355 1.00 92.31 87 GLY A O 1
ATOM 669 N N . THR A 1 88 ? 6.079 9.379 13.996 1.00 93.69 88 THR A N 1
ATOM 670 C CA . THR A 1 88 ? 7.360 8.886 14.521 1.00 93.69 88 THR A CA 1
ATOM 671 C C . THR A 1 88 ? 7.977 7.787 13.659 1.00 93.69 88 THR A C 1
ATOM 673 O O . THR A 1 88 ? 9.117 7.413 13.901 1.00 93.69 88 THR A O 1
ATOM 676 N N . GLY A 1 89 ? 7.244 7.251 12.676 1.00 95.31 89 GLY A N 1
ATOM 677 C CA . GLY A 1 89 ? 7.651 6.134 11.823 1.00 95.31 89 GLY A CA 1
ATOM 678 C C . GLY A 1 89 ? 7.303 4.753 12.356 1.00 95.31 89 GLY A C 1
ATOM 679 O O . GLY A 1 89 ? 7.547 3.770 11.658 1.00 95.31 89 GLY A O 1
ATOM 680 N N . ARG A 1 90 ? 6.687 4.664 13.538 1.00 96.56 90 ARG A N 1
ATOM 681 C CA . ARG A 1 90 ? 6.138 3.402 14.034 1.00 96.56 90 ARG A CA 1
ATOM 682 C C . ARG A 1 90 ? 5.059 2.897 13.077 1.00 96.56 90 ARG A C 1
ATOM 684 O O . ARG A 1 90 ? 4.124 3.632 12.754 1.00 96.56 90 ARG A O 1
ATOM 691 N N . LEU A 1 91 ? 5.214 1.649 12.653 1.00 97.62 91 LEU A N 1
ATOM 692 C CA . LEU A 1 91 ? 4.319 0.942 11.754 1.00 97.62 91 LEU A CA 1
ATOM 693 C C . LEU A 1 91 ? 3.642 -0.197 12.518 1.00 97.62 91 LEU A C 1
ATOM 695 O O . LEU A 1 91 ? 4.313 -1.116 12.994 1.00 97.62 91 LEU A O 1
ATOM 699 N N . ASP A 1 92 ? 2.319 -0.153 12.595 1.00 97.25 92 ASP A N 1
ATOM 700 C CA . ASP A 1 92 ? 1.492 -1.204 13.181 1.00 97.25 92 ASP A CA 1
ATOM 701 C C . ASP A 1 92 ? 0.499 -1.742 12.140 1.00 97.25 92 ASP A C 1
ATOM 703 O O . ASP A 1 92 ? 0.146 -1.064 11.170 1.00 97.25 92 ASP A O 1
ATOM 707 N N . ARG A 1 93 ? 0.030 -2.970 12.354 1.00 96.75 93 ARG A N 1
ATOM 708 C CA . ARG A 1 93 ? -1.045 -3.608 11.593 1.00 96.75 93 ARG A CA 1
ATOM 709 C C . ARG A 1 93 ? -2.200 -3.924 12.533 1.00 96.75 93 ARG A C 1
ATOM 711 O O . ARG A 1 93 ? -1.999 -4.559 13.565 1.00 96.75 93 ARG A O 1
ATOM 718 N N . LEU A 1 94 ? -3.396 -3.492 12.164 1.00 97.12 94 LEU A N 1
ATOM 719 C CA . LEU A 1 94 ? -4.644 -3.734 12.869 1.00 97.12 94 LEU A CA 1
ATOM 720 C C . LEU A 1 94 ? -5.508 -4.696 12.060 1.00 97.12 94 LEU A C 1
ATOM 722 O O . LEU A 1 94 ? -5.835 -4.426 10.905 1.00 97.12 94 LEU A O 1
ATOM 726 N N . ASP A 1 95 ? -5.910 -5.786 12.697 1.00 96.62 95 ASP A N 1
ATOM 727 C CA . ASP A 1 95 ? -6.953 -6.670 12.193 1.00 96.62 95 ASP A CA 1
ATOM 728 C C . ASP A 1 95 ? -8.330 -6.048 12.476 1.00 96.62 95 ASP A C 1
ATOM 730 O O . ASP A 1 95 ? -8.707 -5.846 13.632 1.00 96.62 95 ASP A O 1
ATOM 734 N N . LEU A 1 96 ? -9.074 -5.712 11.422 1.00 96.06 96 LEU A N 1
ATOM 735 C CA . LEU A 1 96 ? -10.353 -4.995 11.500 1.00 96.06 96 LEU A CA 1
ATOM 736 C C . LEU A 1 96 ? -11.523 -5.868 11.954 1.00 96.06 96 LEU A C 1
ATOM 738 O O . LEU A 1 96 ? -12.598 -5.332 12.229 1.00 96.06 96 LEU A O 1
ATOM 742 N N . ARG A 1 97 ? -11.340 -7.190 12.019 1.00 93.88 97 ARG A N 1
ATOM 743 C CA . ARG A 1 97 ? -12.356 -8.124 12.508 1.00 93.88 97 ARG A CA 1
ATOM 744 C C . ARG A 1 97 ? -12.236 -8.316 14.014 1.00 93.88 97 ARG A C 1
ATOM 746 O O . ARG A 1 97 ? -13.236 -8.311 14.717 1.00 93.88 97 ARG A O 1
ATOM 753 N N . THR A 1 98 ? -11.011 -8.472 14.504 1.00 95.44 98 THR A N 1
ATOM 754 C CA . THR A 1 98 ? -10.715 -8.817 15.904 1.00 95.44 98 THR A CA 1
ATOM 755 C C . THR A 1 98 ? -10.278 -7.626 16.750 1.00 95.44 98 THR A C 1
ATOM 757 O O . THR A 1 98 ? -10.230 -7.733 17.972 1.00 95.44 98 THR A O 1
ATOM 760 N N . GLY A 1 99 ? -9.895 -6.512 16.123 1.00 96.75 99 GLY A N 1
ATOM 761 C CA . GLY A 1 99 ? -9.284 -5.378 16.812 1.00 96.75 99 GLY A CA 1
ATOM 762 C C . GLY A 1 99 ? -7.852 -5.647 17.272 1.00 96.75 99 GLY A C 1
ATOM 763 O O . GLY A 1 99 ? -7.294 -4.852 18.031 1.00 96.75 99 GLY A O 1
ATOM 764 N N . LYS A 1 100 ? -7.228 -6.755 16.853 1.00 97.19 100 LYS A N 1
ATOM 765 C CA . LYS A 1 100 ? -5.865 -7.097 17.266 1.00 97.19 100 LYS A CA 1
ATOM 766 C C . LYS A 1 100 ? -4.859 -6.175 16.581 1.00 97.19 100 LYS A C 1
ATOM 768 O O . LYS A 1 100 ? -4.688 -6.224 15.364 1.00 97.19 100 LYS A O 1
ATOM 773 N N . LEU A 1 101 ? -4.164 -5.371 17.381 1.00 96.25 101 LEU A N 1
ATOM 774 C CA . LEU A 1 101 ? -3.064 -4.522 16.936 1.00 96.25 101 LEU A CA 1
ATOM 775 C C . LEU A 1 101 ? -1.732 -5.263 17.109 1.00 96.25 101 LEU A C 1
ATOM 777 O O . LEU A 1 101 ? -1.436 -5.775 18.188 1.00 96.25 101 LEU A O 1
ATOM 781 N N . ALA A 1 102 ? -0.925 -5.312 16.056 1.00 95.69 102 ALA A N 1
ATOM 782 C CA . ALA A 1 102 ? 0.397 -5.923 16.056 1.00 95.69 102 ALA A CA 1
ATOM 783 C C . ALA A 1 102 ? 1.442 -4.926 15.550 1.00 95.69 102 ALA A C 1
ATOM 785 O O . ALA A 1 102 ? 1.260 -4.307 14.500 1.00 95.69 102 ALA A O 1
ATOM 786 N N . ALA A 1 103 ? 2.552 -4.798 16.275 1.00 96.25 103 ALA A N 1
ATOM 787 C CA . ALA A 1 103 ? 3.688 -4.018 15.808 1.00 96.25 103 ALA A CA 1
ATOM 788 C C . ALA A 1 103 ? 4.320 -4.700 14.592 1.00 96.25 103 ALA A C 1
ATOM 790 O O . ALA A 1 103 ? 4.571 -5.902 14.616 1.00 96.25 103 ALA A O 1
ATOM 791 N N . VAL A 1 104 ? 4.592 -3.931 13.541 1.00 97.12 104 VAL A N 1
ATOM 792 C CA . VAL A 1 104 ? 5.283 -4.421 12.344 1.00 97.12 104 VAL A CA 1
ATOM 793 C C . VAL A 1 104 ? 6.742 -4.006 12.392 1.00 97.12 104 VAL A C 1
ATOM 795 O O . VAL A 1 104 ? 7.629 -4.841 12.244 1.00 97.12 104 VAL A O 1
ATOM 798 N N . GLY A 1 105 ? 7.004 -2.714 12.581 1.00 96.88 105 GLY A N 1
ATOM 799 C CA . GLY A 1 105 ? 8.353 -2.187 12.450 1.00 96.88 105 GLY A CA 1
ATOM 800 C C . GLY A 1 105 ? 8.446 -0.675 12.563 1.00 96.88 105 GLY A C 1
ATOM 801 O O . GLY A 1 105 ? 7.516 0.005 12.993 1.00 96.88 105 GLY A O 1
ATOM 802 N N . GLN A 1 106 ? 9.605 -0.162 12.170 1.00 97.00 106 GLN A N 1
ATOM 803 C CA . GLN A 1 106 ? 9.959 1.246 12.252 1.00 97.00 106 GLN A CA 1
ATOM 804 C C . GLN A 1 106 ? 10.466 1.737 10.892 1.00 97.00 106 GLN A C 1
ATOM 806 O O . GLN A 1 106 ? 11.428 1.207 10.336 1.00 97.00 106 GLN A O 1
ATOM 811 N N . ILE A 1 107 ? 9.827 2.780 10.367 1.00 97.06 107 ILE A N 1
ATOM 812 C CA . ILE A 1 107 ? 10.271 3.534 9.193 1.00 97.06 107 ILE A CA 1
ATOM 813 C C . ILE A 1 107 ? 11.090 4.734 9.679 1.00 97.06 107 ILE A C 1
ATOM 815 O O . ILE A 1 107 ? 10.753 5.374 10.677 1.00 97.06 107 ILE A O 1
ATOM 819 N N . ALA A 1 108 ? 12.179 5.054 8.982 1.00 96.44 108 ALA A N 1
ATOM 820 C CA . ALA A 1 108 ? 12.971 6.236 9.297 1.00 96.44 108 ALA A CA 1
ATOM 821 C C . ALA A 1 108 ? 12.124 7.509 9.121 1.00 96.44 108 ALA A C 1
ATOM 823 O O . ALA A 1 108 ? 11.471 7.696 8.098 1.00 96.44 108 ALA A O 1
ATOM 824 N N . THR A 1 109 ? 12.165 8.435 10.078 1.00 94.69 109 THR A N 1
ATOM 825 C CA . THR A 1 109 ? 11.384 9.686 10.010 1.00 94.69 109 THR A CA 1
ATOM 826 C C . THR A 1 109 ? 11.722 10.528 8.775 1.00 94.69 109 THR A C 1
ATOM 828 O O . THR A 1 109 ? 10.838 11.154 8.190 1.00 94.69 109 THR A O 1
ATOM 831 N N . GLY A 1 110 ? 12.975 10.474 8.308 1.00 95.25 110 GLY A N 1
ATOM 832 C CA . GLY A 1 110 ? 13.406 11.101 7.055 1.00 95.25 110 GLY A CA 1
ATOM 833 C C . GLY A 1 110 ? 12.644 10.603 5.821 1.00 95.25 110 GLY A C 1
ATOM 834 O O . GLY A 1 110 ? 12.396 11.380 4.899 1.00 95.25 110 GLY A O 1
ATOM 835 N N . ASP A 1 111 ? 12.183 9.349 5.820 1.00 95.69 111 ASP A N 1
ATOM 836 C CA . ASP A 1 111 ? 11.369 8.798 4.734 1.00 95.69 111 ASP A CA 1
ATOM 837 C C . ASP A 1 111 ? 9.954 9.377 4.703 1.00 95.69 111 ASP A C 1
ATOM 839 O O . ASP A 1 111 ? 9.367 9.499 3.626 1.00 95.69 111 ASP A O 1
ATOM 843 N N . LEU A 1 112 ? 9.444 9.825 5.850 1.00 95.56 112 LEU A N 1
ATOM 844 C CA . LEU A 1 112 ? 8.113 10.420 5.984 1.00 95.56 112 LEU A CA 1
ATOM 845 C C . LEU A 1 112 ? 8.077 11.899 5.595 1.00 95.56 112 LEU A C 1
ATOM 847 O O . LEU A 1 112 ? 6.996 12.472 5.432 1.00 95.56 112 LEU A O 1
ATOM 851 N N . LYS A 1 113 ? 9.241 12.541 5.444 1.00 93.94 113 LYS A N 1
ATOM 852 C CA . LYS A 1 113 ? 9.316 13.952 5.065 1.00 93.94 113 LYS A CA 1
ATOM 853 C C . LYS A 1 113 ? 8.649 14.160 3.701 1.00 93.94 113 LYS A C 1
ATOM 855 O O . LYS A 1 113 ? 9.012 13.526 2.706 1.00 93.94 113 LYS A O 1
ATOM 860 N N . GLY A 1 114 ? 7.655 15.049 3.670 1.00 92.25 114 GLY A N 1
ATOM 861 C CA . GLY A 1 114 ? 6.866 15.352 2.472 1.00 92.25 114 GLY A CA 1
ATOM 862 C C . GLY A 1 114 ? 5.915 14.234 2.024 1.00 92.25 114 GLY A C 1
ATOM 863 O O . GLY A 1 114 ? 5.412 14.295 0.903 1.00 92.25 114 GLY A O 1
ATOM 864 N N . ALA A 1 115 ? 5.680 13.211 2.853 1.00 94.38 115 ALA A N 1
ATOM 865 C CA . ALA A 1 115 ? 4.764 12.125 2.526 1.00 94.38 115 ALA A CA 1
ATOM 866 C C . ALA A 1 115 ? 3.301 12.591 2.575 1.00 94.38 115 ALA A C 1
ATOM 868 O O . ALA A 1 115 ? 2.843 13.108 3.600 1.00 94.38 115 ALA A O 1
ATOM 869 N N . THR A 1 116 ? 2.556 12.349 1.501 1.00 91.81 116 THR A N 1
ATOM 870 C CA . THR A 1 116 ? 1.130 12.691 1.376 1.00 91.81 116 THR A CA 1
ATOM 871 C C . THR A 1 116 ? 0.207 11.508 1.603 1.00 91.81 116 THR A C 1
ATOM 873 O O . THR A 1 116 ? -0.888 11.686 2.117 1.00 91.81 116 THR A O 1
ATOM 876 N N . SER A 1 117 ? 0.633 10.301 1.243 1.00 92.25 117 SER A N 1
ATOM 877 C CA . SER A 1 117 ? -0.170 9.085 1.380 1.00 92.25 117 SER A CA 1
ATOM 878 C C . SER A 1 117 ? 0.725 7.876 1.603 1.00 92.25 117 SER A C 1
ATOM 880 O O . SER A 1 117 ? 1.936 7.934 1.368 1.00 92.25 117 SER A O 1
ATOM 882 N N . ILE A 1 118 ? 0.122 6.783 2.058 1.00 96.38 118 ILE A N 1
ATOM 883 C CA . ILE A 1 118 ? 0.764 5.476 2.071 1.00 96.38 118 ILE A CA 1
ATOM 884 C C . ILE A 1 118 ? -0.105 4.470 1.332 1.00 96.38 118 ILE A C 1
ATOM 886 O O . ILE A 1 118 ? -1.327 4.584 1.336 1.00 96.38 118 ILE A O 1
ATOM 890 N N . TYR A 1 119 ? 0.540 3.475 0.740 1.00 96.12 119 TYR A N 1
ATOM 891 C CA . TYR A 1 119 ? -0.117 2.264 0.265 1.00 96.12 119 TYR A CA 1
ATOM 892 C C . TYR A 1 119 ? 0.571 1.069 0.901 1.00 96.12 119 TYR A C 1
ATOM 894 O O . TYR A 1 119 ? 1.800 1.040 0.987 1.00 96.12 119 TYR A O 1
ATOM 902 N N . ALA A 1 120 ? -0.218 0.096 1.338 1.00 95.50 120 ALA A N 1
ATOM 903 C CA . ALA A 1 120 ? 0.280 -1.144 1.899 1.00 95.50 120 ALA A CA 1
ATOM 904 C C . ALA A 1 120 ? -0.316 -2.325 1.137 1.00 95.50 120 ALA A C 1
ATOM 906 O O . ALA A 1 120 ? -1.448 -2.275 0.669 1.00 95.50 120 ALA A O 1
ATOM 907 N N . PHE A 1 121 ? 0.474 -3.374 0.980 1.00 94.69 121 PHE A N 1
ATOM 908 C CA . PHE A 1 121 ? 0.091 -4.612 0.310 1.00 94.69 121 PHE A CA 1
ATOM 909 C C . PHE A 1 121 ? 1.059 -5.700 0.764 1.00 94.69 121 PHE A C 1
ATOM 911 O O . PHE A 1 121 ? 2.132 -5.398 1.284 1.00 94.69 121 PHE A O 1
ATOM 918 N N . HIS A 1 122 ? 0.710 -6.967 0.599 1.00 94.69 122 HIS A N 1
ATOM 919 C CA . HIS A 1 122 ? 1.575 -8.058 1.031 1.00 94.69 122 HIS A CA 1
ATOM 920 C C . HIS A 1 122 ? 1.618 -9.179 0.007 1.00 94.69 122 HIS A C 1
ATOM 922 O O . HIS A 1 122 ? 0.776 -9.254 -0.882 1.00 94.69 122 HIS A O 1
ATOM 928 N N . ASP A 1 123 ? 2.605 -10.046 0.175 1.00 93.38 123 ASP A N 1
ATOM 929 C CA . ASP A 1 123 ? 2.573 -11.411 -0.329 1.00 93.38 123 ASP A CA 1
ATOM 930 C C . ASP A 1 123 ? 2.723 -12.401 0.838 1.00 93.38 123 ASP A C 1
ATOM 932 O O . ASP A 1 123 ? 2.653 -12.025 2.016 1.00 93.38 123 ASP A O 1
ATOM 936 N N . SER A 1 124 ? 2.937 -13.678 0.529 1.00 91.44 124 SER A N 1
ATOM 937 C CA . SER A 1 124 ? 3.161 -14.722 1.530 1.00 91.44 124 SER A CA 1
ATOM 938 C C . SER A 1 124 ? 4.304 -14.421 2.512 1.00 91.44 124 SER A C 1
ATOM 940 O O . SER A 1 124 ? 4.212 -14.821 3.674 1.00 91.44 124 SER A O 1
ATOM 942 N N . GLU A 1 125 ? 5.362 -13.719 2.088 1.00 93.19 125 GLU A N 1
ATOM 943 C CA . GLU A 1 125 ? 6.594 -13.513 2.866 1.00 93.19 125 GLU A CA 1
ATOM 944 C C . GLU A 1 125 ? 6.748 -12.083 3.414 1.00 93.19 125 GLU A C 1
ATOM 946 O O . GLU A 1 125 ? 7.343 -11.888 4.483 1.00 93.19 125 GLU A O 1
ATOM 951 N N . ASN A 1 126 ? 6.256 -11.077 2.691 1.00 95.88 126 ASN A N 1
ATOM 952 C CA . ASN A 1 126 ? 6.562 -9.671 2.926 1.00 95.88 126 ASN A CA 1
ATOM 953 C C . ASN A 1 126 ? 5.299 -8.825 3.061 1.00 95.88 126 ASN A C 1
ATOM 955 O O . ASN A 1 126 ? 4.334 -8.982 2.319 1.00 95.88 126 ASN A O 1
ATOM 959 N N . LEU A 1 127 ? 5.360 -7.852 3.965 1.00 96.56 127 LEU A N 1
ATOM 960 C CA . LEU A 1 127 ? 4.496 -6.681 3.949 1.00 96.56 127 LEU A CA 1
ATOM 961 C C . LEU A 1 127 ? 5.258 -5.529 3.297 1.00 96.56 127 LEU A C 1
ATOM 963 O O . LEU A 1 127 ? 6.332 -5.155 3.763 1.00 96.56 127 LEU A O 1
ATOM 967 N N . TYR A 1 128 ? 4.684 -4.925 2.271 1.00 97.62 128 TYR A N 1
ATOM 968 C CA . TYR A 1 128 ? 5.250 -3.772 1.593 1.00 97.62 128 TYR A CA 1
ATOM 969 C C . TYR A 1 128 ? 4.510 -2.499 1.980 1.00 97.62 128 TYR A C 1
ATOM 971 O O . TYR A 1 128 ? 3.286 -2.491 2.114 1.00 97.62 128 TYR A O 1
ATOM 979 N N . VAL A 1 129 ? 5.259 -1.408 2.117 1.00 97.81 129 VAL A N 1
ATOM 980 C CA . VAL A 1 129 ? 4.718 -0.070 2.360 1.00 97.81 129 VAL A CA 1
ATOM 981 C C . VAL A 1 129 ? 5.366 0.908 1.390 1.00 97.81 129 VAL A C 1
ATOM 983 O O . VAL A 1 129 ? 6.583 1.093 1.396 1.00 97.81 129 VAL A O 1
ATOM 986 N N . ALA A 1 130 ? 4.551 1.547 0.557 1.00 98.00 130 ALA A N 1
ATOM 987 C CA . ALA A 1 130 ? 4.950 2.670 -0.279 1.00 98.00 130 ALA A CA 1
ATOM 988 C C . ALA A 1 130 ? 4.594 3.976 0.435 1.00 98.00 130 ALA A C 1
ATOM 990 O O . ALA A 1 130 ? 3.421 4.253 0.680 1.00 98.00 130 ALA A O 1
ATOM 991 N N . VAL A 1 131 ? 5.600 4.789 0.753 1.00 97.62 131 VAL A N 1
ATOM 992 C CA . VAL A 1 131 ? 5.428 6.124 1.338 1.00 97.62 131 VAL A CA 1
ATOM 993 C C . VAL A 1 131 ? 5.479 7.145 0.211 1.00 97.62 131 VAL A C 1
ATOM 995 O O . VAL A 1 131 ? 6.549 7.486 -0.289 1.00 97.62 131 VAL A O 1
ATOM 998 N N . ASN A 1 132 ? 4.316 7.624 -0.218 1.00 95.94 132 ASN A N 1
ATOM 999 C CA . ASN A 1 132 ? 4.199 8.447 -1.413 1.00 95.94 132 ASN A CA 1
ATOM 1000 C C . ASN A 1 132 ? 4.359 9.934 -1.130 1.00 95.94 132 ASN A C 1
ATOM 1002 O O . ASN A 1 132 ? 3.832 10.474 -0.159 1.00 95.94 132 ASN A O 1
ATOM 1006 N N . ARG A 1 133 ? 5.040 10.602 -2.056 1.00 95.00 133 ARG A N 1
ATOM 1007 C CA . ARG A 1 133 ? 5.244 12.046 -2.117 1.00 95.00 133 ARG A CA 1
ATOM 1008 C C . ARG A 1 133 ? 4.564 12.620 -3.361 1.00 95.00 13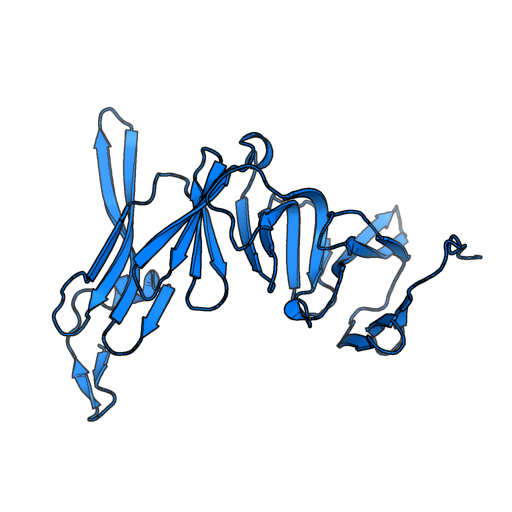3 ARG A C 1
ATOM 1010 O O . ARG A 1 133 ? 4.375 11.888 -4.342 1.00 95.00 133 ARG A O 1
ATOM 1017 N N . PRO A 1 134 ? 4.255 13.928 -3.371 1.00 91.75 134 PRO A N 1
ATOM 1018 C CA . PRO A 1 134 ? 3.793 14.608 -4.571 1.00 91.75 134 PRO A CA 1
ATOM 1019 C C . PRO A 1 134 ? 4.770 14.392 -5.724 1.00 91.75 134 PRO A C 1
ATOM 1021 O O . PRO A 1 134 ? 5.989 14.393 -5.536 1.00 91.75 134 PRO A O 1
ATOM 1024 N N . ILE A 1 135 ? 4.229 14.221 -6.922 1.00 89.19 135 ILE A N 1
ATOM 1025 C CA . ILE A 1 135 ? 5.008 14.124 -8.150 1.00 89.19 135 ILE A CA 1
ATOM 1026 C C . ILE A 1 135 ? 4.668 15.302 -9.053 1.00 89.19 135 ILE A C 1
ATOM 1028 O O . ILE A 1 135 ? 3.506 15.686 -9.163 1.00 89.19 135 ILE A O 1
ATOM 1032 N N . LYS A 1 136 ? 5.687 15.884 -9.688 1.00 84.00 136 LYS A N 1
ATOM 1033 C CA . LYS A 1 136 ? 5.515 16.926 -10.704 1.00 84.00 136 LYS A CA 1
ATOM 1034 C C . LYS A 1 136 ? 5.591 16.296 -12.089 1.00 84.00 136 LYS A C 1
ATOM 1036 O O . LYS A 1 136 ? 6.511 15.524 -12.332 1.00 84.00 136 LYS A O 1
ATOM 1041 N N . GLY A 1 137 ? 4.684 16.672 -12.988 1.00 80.00 137 GLY A N 1
ATOM 1042 C CA . GLY A 1 137 ? 4.635 16.191 -14.372 1.00 8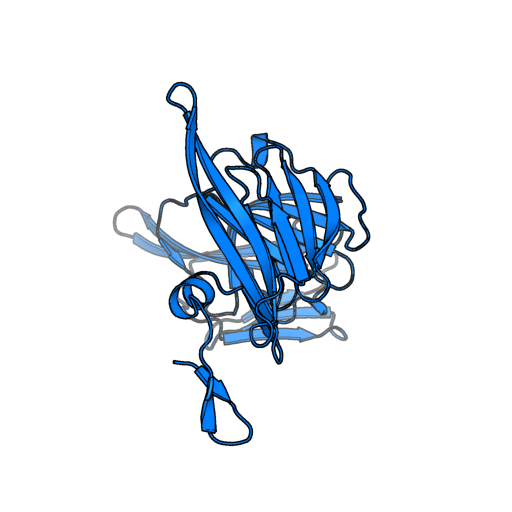0.00 137 GLY A CA 1
ATOM 1043 C C . GLY A 1 137 ? 3.540 15.154 -14.628 1.00 80.00 137 GLY A C 1
ATOM 1044 O O . GLY A 1 137 ? 2.846 14.715 -13.710 1.00 80.00 137 GLY A O 1
ATOM 1045 N N . SER A 1 138 ? 3.392 14.765 -15.894 1.00 81.62 138 SER A N 1
ATOM 1046 C CA . SER A 1 138 ? 2.310 13.891 -16.353 1.00 81.62 138 SER A CA 1
ATOM 1047 C C . SER A 1 138 ? 2.772 12.439 -16.441 1.00 81.62 138 SER A C 1
ATOM 1049 O O . SER A 1 138 ? 3.425 12.032 -17.405 1.00 81.62 138 SER A O 1
ATOM 1051 N N . TYR A 1 139 ? 2.426 11.669 -15.409 1.00 81.62 139 TYR A N 1
ATOM 1052 C CA . TYR A 1 139 ? 2.744 10.249 -15.284 1.00 81.62 139 TYR A CA 1
ATOM 1053 C C . TYR A 1 139 ? 1.471 9.421 -15.318 1.00 81.62 139 TYR A C 1
ATOM 1055 O O . TYR A 1 139 ? 0.583 9.600 -14.480 1.00 81.62 139 TYR A O 1
ATOM 1063 N N . TYR A 1 140 ? 1.443 8.452 -16.216 1.00 82.19 140 TYR A N 1
ATOM 1064 C CA . TYR A 1 140 ? 0.302 7.591 -16.479 1.00 82.19 140 TYR A CA 1
ATOM 1065 C C . TYR A 1 140 ? 0.626 6.151 -16.072 1.00 82.19 140 TYR A C 1
ATOM 1067 O O . TYR A 1 140 ? 1.783 5.712 -16.139 1.00 82.19 140 TYR A O 1
ATOM 1075 N N . SER A 1 141 ? -0.389 5.423 -15.604 1.00 80.88 141 SER A N 1
ATOM 1076 C CA . SER A 1 141 ? -0.292 3.977 -15.403 1.00 80.88 141 SER A CA 1
ATOM 1077 C C . SER A 1 141 ? -0.234 3.255 -16.750 1.00 80.88 141 SER A C 1
ATOM 1079 O O . SER A 1 141 ? -0.481 3.834 -17.808 1.00 80.88 141 SER A O 1
ATOM 1081 N N . VAL A 1 142 ? 0.138 1.978 -16.715 1.00 82.62 142 VAL A N 1
ATOM 1082 C CA . VAL A 1 142 ? 0.211 1.117 -17.903 1.00 82.62 142 VAL A CA 1
ATOM 1083 C C . VAL A 1 142 ? -1.107 0.383 -18.190 1.00 82.62 142 VAL A C 1
ATOM 1085 O O . VAL A 1 142 ? -1.078 -0.640 -18.855 1.00 82.62 142 VAL A O 1
ATOM 1088 N N . ASN A 1 143 ? -2.248 0.894 -17.707 1.00 85.25 143 ASN A N 1
ATOM 1089 C CA . ASN A 1 143 ? -3.582 0.270 -17.811 1.00 85.25 143 ASN A CA 1
ATOM 1090 C C . ASN A 1 143 ? -3.700 -1.130 -17.176 1.00 85.25 143 ASN A C 1
ATOM 1092 O O . ASN A 1 143 ? -4.545 -1.928 -17.567 1.00 85.25 143 ASN A O 1
ATOM 1096 N N . LEU A 1 144 ? -2.884 -1.397 -16.154 1.00 87.94 144 LEU A N 1
ATOM 1097 C CA . LEU A 1 144 ? -2.988 -2.570 -15.283 1.00 87.94 144 LEU A CA 1
ATOM 1098 C C . LEU A 1 144 ? -3.363 -2.151 -13.863 1.00 87.94 144 LEU A C 1
ATOM 1100 O O . LEU A 1 144 ? -3.159 -0.987 -13.483 1.00 87.94 144 LEU A O 1
ATOM 1104 N N . HIS A 1 145 ? -3.865 -3.102 -13.072 1.00 90.12 145 HIS A N 1
ATOM 1105 C CA . HIS A 1 145 ? -4.189 -2.852 -11.675 1.00 90.12 145 HIS A CA 1
ATOM 1106 C C . HIS A 1 145 ? -2.899 -2.503 -10.931 1.00 90.12 145 HIS A C 1
ATOM 1108 O O . HIS A 1 145 ? -1.986 -3.315 -10.770 1.00 90.12 145 HIS A O 1
ATOM 1114 N N . SER A 1 146 ? -2.781 -1.240 -10.532 1.00 92.69 146 SER A N 1
ATOM 1115 C CA . SER A 1 146 ? -1.523 -0.704 -10.038 1.00 92.69 146 SER A CA 1
ATOM 1116 C C . SER A 1 146 ? -1.724 0.417 -9.039 1.00 92.69 146 SER A C 1
ATOM 1118 O O . SER A 1 146 ? -2.722 1.135 -9.062 1.00 92.69 146 SER A O 1
ATOM 1120 N N . ILE A 1 147 ? -0.724 0.588 -8.182 1.00 92.69 147 ILE A N 1
ATOM 1121 C CA . ILE A 1 147 ? -0.629 1.713 -7.255 1.00 92.69 147 ILE A CA 1
ATOM 1122 C C . ILE A 1 147 ? 0.549 2.593 -7.647 1.00 92.69 147 ILE A C 1
ATOM 1124 O O . ILE A 1 147 ? 1.616 2.112 -8.034 1.00 92.69 147 ILE A O 1
ATOM 1128 N N . ARG A 1 148 ? 0.387 3.910 -7.534 1.00 93.06 148 ARG A N 1
ATOM 1129 C CA . ARG A 1 148 ? 1.509 4.835 -7.713 1.00 93.06 148 ARG A CA 1
ATOM 1130 C C . ARG A 1 148 ? 2.526 4.616 -6.596 1.00 93.06 148 ARG A C 1
ATOM 1132 O O . ARG A 1 148 ? 2.151 4.551 -5.430 1.00 93.06 148 ARG A O 1
ATOM 1139 N N . VAL A 1 149 ? 3.805 4.596 -6.951 1.00 96.00 149 VAL A N 1
ATOM 1140 C CA . VAL A 1 149 ? 4.931 4.617 -6.018 1.00 96.00 149 VAL A CA 1
ATOM 1141 C C . VAL A 1 149 ? 5.862 5.768 -6.401 1.00 96.00 149 VAL A C 1
ATOM 1143 O O . VAL A 1 149 ? 6.514 5.765 -7.446 1.00 96.00 149 VAL A O 1
ATOM 1146 N N . ASN A 1 150 ? 5.917 6.787 -5.551 1.00 96.19 150 ASN A N 1
ATOM 1147 C CA . ASN A 1 150 ? 6.813 7.928 -5.700 1.00 96.19 150 ASN A CA 1
ATOM 1148 C C . ASN A 1 150 ? 7.371 8.318 -4.334 1.00 96.19 150 ASN A C 1
ATOM 1150 O O . ASN A 1 150 ? 6.771 9.109 -3.612 1.00 96.19 150 ASN A O 1
ATOM 1154 N N . GLY A 1 151 ? 8.504 7.739 -3.964 1.00 96.75 151 GLY A N 1
ATOM 1155 C CA . GLY A 1 151 ? 8.971 7.767 -2.590 1.00 96.75 151 GLY A CA 1
ATOM 1156 C C . GLY A 1 151 ? 9.672 6.471 -2.184 1.00 96.75 151 GLY A C 1
ATOM 1157 O O . GLY A 1 151 ? 10.017 5.652 -3.041 1.00 96.75 151 GLY A O 1
ATOM 1158 N N . PRO A 1 152 ? 9.917 6.299 -0.881 1.00 97.88 152 PRO A N 1
ATOM 1159 C CA . PRO A 1 152 ? 10.421 5.059 -0.317 1.00 97.88 152 PRO A CA 1
ATOM 1160 C C . PRO A 1 152 ? 9.386 3.939 -0.464 1.00 97.88 152 PRO A C 1
ATOM 1162 O O . PRO A 1 152 ? 8.249 4.063 -0.013 1.00 97.88 152 PRO A O 1
ATOM 1165 N N . LEU A 1 153 ? 9.802 2.838 -1.078 1.00 98.50 153 LEU A N 1
ATOM 1166 C CA . LEU A 1 153 ? 9.144 1.542 -1.028 1.00 98.50 153 LEU A CA 1
ATOM 1167 C C . LEU A 1 153 ? 9.936 0.666 -0.060 1.00 98.50 153 LEU A C 1
ATOM 1169 O O . LEU A 1 153 ? 11.143 0.487 -0.231 1.00 98.50 153 LEU A O 1
ATOM 1173 N N . LEU A 1 154 ? 9.274 0.155 0.968 1.00 98.31 154 LEU A N 1
ATOM 1174 C CA . LEU A 1 154 ? 9.902 -0.624 2.028 1.00 98.31 154 LEU A CA 1
ATOM 1175 C C . LEU A 1 154 ? 9.252 -2.000 2.103 1.00 98.31 154 LEU A C 1
ATOM 1177 O O . LEU A 1 154 ? 8.042 -2.110 1.910 1.00 98.31 154 LEU A O 1
ATOM 1181 N N . ALA A 1 155 ? 10.037 -3.024 2.424 1.00 98.12 155 ALA A N 1
ATOM 1182 C CA . ALA A 1 155 ? 9.524 -4.355 2.723 1.00 98.12 155 ALA A CA 1
ATOM 1183 C C . ALA A 1 155 ? 9.856 -4.752 4.154 1.00 98.12 155 ALA A C 1
ATOM 1185 O O . ALA A 1 155 ? 10.994 -4.633 4.598 1.00 98.12 155 ALA A O 1
ATOM 1186 N N . PHE A 1 156 ? 8.869 -5.284 4.854 1.00 97.94 156 PHE A N 1
ATOM 1187 C CA . PHE A 1 156 ? 8.975 -5.867 6.180 1.00 97.94 156 PHE A CA 1
ATOM 1188 C C . PHE A 1 156 ? 8.696 -7.361 6.086 1.00 97.94 156 PHE A C 1
ATOM 1190 O O . PHE A 1 156 ? 7.938 -7.810 5.227 1.00 97.94 156 PHE A O 1
ATOM 1197 N N . SER A 1 157 ? 9.271 -8.142 7.000 1.00 95.06 157 SER A N 1
ATOM 1198 C CA . SER A 1 157 ? 8.824 -9.524 7.185 1.00 95.06 157 SER A CA 1
ATOM 1199 C C . SER A 1 157 ? 7.344 -9.525 7.558 1.00 95.06 157 SER A C 1
ATOM 1201 O O . SER A 1 157 ? 6.936 -8.765 8.435 1.00 95.06 157 SER A O 1
ATOM 1203 N N . ARG A 1 158 ? 6.531 -10.398 6.956 1.00 91.12 158 ARG A N 1
ATOM 1204 C CA . ARG A 1 158 ? 5.115 -10.524 7.345 1.00 91.12 158 ARG A CA 1
ATOM 1205 C C . ARG A 1 158 ? 4.941 -10.975 8.802 1.00 91.12 158 ARG A C 1
ATOM 1207 O O . ARG A 1 158 ? 3.930 -10.645 9.423 1.00 91.12 158 ARG A O 1
ATOM 1214 N N . ALA A 1 159 ? 5.936 -11.697 9.320 1.00 91.06 159 ALA A N 1
ATOM 1215 C CA . ALA A 1 159 ? 6.044 -12.147 10.706 1.00 91.06 159 ALA A CA 1
ATOM 1216 C C . ALA A 1 159 ? 6.848 -11.182 11.601 1.00 91.06 159 ALA A C 1
ATOM 1218 O O . ALA A 1 159 ? 7.195 -11.546 12.721 1.00 91.06 159 ALA A O 1
ATOM 1219 N N . ALA A 1 160 ? 7.205 -9.986 11.112 1.00 87.06 160 ALA A N 1
ATOM 1220 C CA . ALA A 1 160 ? 7.901 -9.005 11.936 1.00 87.06 160 ALA A CA 1
ATOM 1221 C C . ALA A 1 160 ? 7.044 -8.617 13.147 1.00 87.06 160 ALA A C 1
ATOM 1223 O O . ALA A 1 160 ? 5.832 -8.445 13.030 1.00 87.06 160 ALA A O 1
ATOM 1224 N N . ALA A 1 161 ? 7.713 -8.452 14.284 1.00 89.31 161 ALA A N 1
ATOM 1225 C CA . ALA A 1 161 ? 7.142 -7.955 15.530 1.00 89.31 161 ALA A CA 1
ATOM 1226 C C . ALA A 1 161 ? 7.909 -6.703 15.995 1.00 89.31 161 ALA A C 1
ATOM 1228 O O . ALA A 1 161 ? 8.212 -6.545 17.175 1.00 89.31 161 ALA A O 1
ATOM 1229 N N . GLY A 1 162 ? 8.295 -5.845 15.044 1.00 90.75 162 GLY A N 1
ATOM 1230 C CA . GLY A 1 162 ? 9.192 -4.711 15.260 1.00 90.75 162 GLY A CA 1
ATOM 1231 C C . GLY A 1 162 ? 10.467 -4.777 14.412 1.00 90.75 162 GLY A C 1
ATOM 1232 O O . GLY A 1 162 ? 10.731 -5.755 13.714 1.00 90.75 162 GLY A O 1
ATOM 1233 N N . GLY A 1 163 ? 11.267 -3.711 14.490 1.00 92.25 163 GLY A N 1
ATOM 1234 C CA . GLY A 1 163 ? 12.555 -3.597 13.798 1.00 92.25 163 GLY A CA 1
ATOM 1235 C C . GLY A 1 163 ? 12.508 -2.862 12.449 1.00 92.25 163 GLY A C 1
ATOM 1236 O O . GLY A 1 163 ? 11.459 -2.350 12.041 1.00 92.25 163 GLY A O 1
ATOM 1237 N N . PRO A 1 164 ? 13.664 -2.744 11.774 1.00 95.44 164 PRO A N 1
ATOM 1238 C CA . PRO A 1 164 ? 13.769 -2.065 10.489 1.00 95.44 164 PRO A CA 1
ATOM 1239 C C . PRO A 1 164 ? 13.174 -2.908 9.346 1.00 95.44 164 PRO A C 1
ATOM 1241 O O . PRO A 1 164 ? 13.011 -4.124 9.475 1.00 95.44 164 PRO A O 1
ATOM 1244 N N . PRO A 1 165 ? 12.872 -2.287 8.195 1.00 97.50 165 PRO A N 1
ATOM 1245 C CA . PRO A 1 165 ? 12.509 -3.025 6.988 1.00 97.50 165 PRO A CA 1
ATOM 1246 C C . PRO A 1 165 ? 13.658 -3.940 6.527 1.00 97.50 165 PRO A C 1
ATOM 1248 O O . PRO A 1 165 ? 14.829 -3.585 6.649 1.00 97.50 165 PRO A O 1
ATOM 1251 N N . ARG A 1 166 ? 13.319 -5.087 5.920 1.00 96.88 166 ARG A N 1
ATOM 1252 C CA . ARG A 1 166 ? 14.261 -5.995 5.234 1.00 96.88 166 ARG A CA 1
ATOM 1253 C C . ARG A 1 166 ? 15.052 -5.259 4.159 1.00 96.88 166 ARG A C 1
ATOM 1255 O O . ARG A 1 166 ? 16.243 -5.492 3.989 1.00 96.88 166 ARG A O 1
ATOM 1262 N N . TRP A 1 167 ? 14.375 -4.377 3.431 1.00 98.00 167 TRP A N 1
ATOM 1263 C CA . TRP A 1 167 ? 14.996 -3.509 2.444 1.00 98.00 167 TRP A CA 1
ATOM 1264 C C . TRP A 1 167 ? 14.178 -2.238 2.225 1.00 98.00 167 TRP A C 1
ATOM 1266 O O . TRP A 1 167 ? 12.980 -2.167 2.510 1.00 98.00 167 TRP A O 1
ATOM 1276 N N . ARG A 1 168 ? 14.849 -1.228 1.667 1.00 97.62 168 ARG A N 1
ATOM 1277 C CA . ARG A 1 168 ? 14.283 0.067 1.282 1.00 97.62 168 ARG A CA 1
ATOM 1278 C C . ARG A 1 168 ? 14.749 0.422 -0.126 1.00 97.62 168 ARG A C 1
ATOM 1280 O O . ARG A 1 168 ? 15.947 0.429 -0.397 1.00 97.62 168 ARG A O 1
ATOM 1287 N N . LYS A 1 169 ? 13.819 0.805 -0.999 1.00 98.00 169 LYS A N 1
ATOM 1288 C CA . LYS A 1 169 ? 14.096 1.289 -2.354 1.00 98.00 169 LYS A CA 1
ATOM 1289 C C . LYS A 1 169 ? 13.440 2.643 -2.576 1.00 98.00 169 LYS A C 1
ATOM 1291 O O . LYS A 1 169 ? 12.233 2.785 -2.437 1.00 98.00 169 LYS A O 1
ATOM 1296 N N . GLN A 1 170 ? 14.225 3.641 -2.967 1.00 97.19 170 GLN A N 1
ATOM 1297 C CA . GLN A 1 170 ? 13.662 4.891 -3.467 1.00 97.19 170 GLN A CA 1
ATOM 1298 C C . GLN A 1 170 ? 13.165 4.673 -4.903 1.00 97.19 170 GLN A C 1
ATOM 1300 O O . GLN A 1 170 ? 13.933 4.247 -5.767 1.00 97.19 170 GLN A O 1
ATOM 1305 N N . VAL A 1 171 ? 11.890 4.967 -5.143 1.00 96.31 171 VAL A N 1
ATOM 1306 C CA . VAL A 1 171 ? 11.236 4.883 -6.454 1.00 96.31 171 VAL A CA 1
ATOM 1307 C C . VAL A 1 171 ? 10.810 6.285 -6.881 1.00 96.31 171 VAL A C 1
ATOM 1309 O O . VAL A 1 171 ? 10.346 7.074 -6.055 1.00 96.31 171 VAL A O 1
ATOM 1312 N N . ALA A 1 172 ? 10.978 6.606 -8.163 1.00 93.50 172 ALA A N 1
ATOM 1313 C CA . ALA A 1 172 ? 10.648 7.910 -8.729 1.00 93.50 172 ALA A CA 1
ATOM 1314 C C . ALA A 1 172 ? 9.546 7.767 -9.787 1.00 93.50 172 ALA A C 1
ATOM 1316 O O . ALA A 1 172 ? 9.814 7.438 -10.939 1.00 93.50 172 ALA A O 1
ATOM 1317 N N . GLY A 1 173 ? 8.301 8.010 -9.376 1.00 91.81 173 GLY A N 1
ATOM 1318 C CA . GLY A 1 173 ? 7.174 8.165 -10.297 1.00 91.81 173 GLY A CA 1
ATOM 1319 C C . GLY A 1 173 ? 6.725 6.942 -11.087 1.00 91.81 173 GLY A C 1
ATOM 1320 O O . GLY A 1 173 ? 6.110 7.117 -12.135 1.00 91.81 173 GLY A O 1
ATOM 1321 N N . LEU A 1 174 ? 6.969 5.729 -10.593 1.00 95.06 174 LEU A N 1
ATOM 1322 C CA . LEU A 1 174 ? 6.507 4.504 -11.250 1.00 95.06 174 LEU A CA 1
ATOM 1323 C C . LEU A 1 174 ? 5.183 4.016 -10.649 1.00 95.06 174 LEU A C 1
ATOM 1325 O O . LEU A 1 174 ? 4.843 4.371 -9.524 1.00 95.06 174 LEU A O 1
ATOM 1329 N N . ASN A 1 175 ? 4.430 3.180 -11.362 1.00 94.88 175 ASN A N 1
ATOM 1330 C CA . ASN A 1 175 ? 3.270 2.487 -10.793 1.00 94.88 175 ASN A CA 1
ATOM 1331 C C . ASN A 1 175 ? 3.633 1.021 -10.584 1.00 94.88 175 ASN A C 1
ATOM 1333 O O . ASN A 1 175 ? 4.076 0.363 -11.519 1.00 94.88 175 ASN A O 1
ATOM 1337 N N . LEU A 1 176 ? 3.461 0.511 -9.372 1.00 95.62 176 LEU A N 1
ATOM 1338 C CA . LEU A 1 176 ? 3.639 -0.901 -9.079 1.00 95.62 176 LEU A CA 1
ATOM 1339 C C . LEU A 1 176 ? 2.412 -1.672 -9.560 1.00 95.62 176 LEU A C 1
ATOM 1341 O O . LEU A 1 176 ? 1.306 -1.406 -9.096 1.00 95.62 176 LEU A O 1
ATOM 1345 N N . VAL A 1 177 ? 2.626 -2.624 -10.461 1.00 94.44 177 VAL A N 1
ATOM 1346 C CA . VAL A 1 177 ? 1.612 -3.568 -10.934 1.00 94.44 177 VAL A CA 1
ATOM 1347 C C . VAL A 1 177 ? 1.366 -4.611 -9.843 1.00 94.44 177 VAL A C 1
ATOM 1349 O O . VAL A 1 177 ? 2.317 -5.216 -9.348 1.00 94.44 177 VAL A O 1
ATOM 1352 N N . LEU A 1 178 ? 0.103 -4.802 -9.456 1.00 92.56 178 LEU A N 1
ATOM 1353 C CA . LEU A 1 178 ? -0.293 -5.763 -8.417 1.00 92.56 178 LEU A CA 1
ATOM 1354 C C . LEU A 1 178 ? -0.827 -7.079 -9.000 1.00 92.56 178 LEU A C 1
ATOM 1356 O O . LEU A 1 178 ? -0.987 -8.057 -8.270 1.00 92.56 178 LEU A O 1
ATOM 1360 N N . ASP A 1 179 ? -1.074 -7.135 -10.309 1.00 90.81 179 ASP A N 1
ATOM 1361 C CA . ASP A 1 179 ? -1.420 -8.367 -11.010 1.00 90.81 179 ASP A CA 1
ATOM 1362 C C . ASP A 1 179 ? -0.402 -9.474 -10.711 1.00 90.81 179 ASP A C 1
ATOM 1364 O O . ASP A 1 179 ? 0.809 -9.294 -10.844 1.00 90.81 179 ASP A O 1
ATOM 1368 N N . LYS A 1 180 ? -0.906 -10.648 -10.316 1.00 89.94 180 LYS A N 1
ATOM 1369 C CA . LYS A 1 180 ? -0.095 -11.825 -9.963 1.00 89.94 180 LYS A CA 1
ATOM 1370 C C . LYS A 1 180 ? 0.959 -11.560 -8.881 1.00 89.94 180 LYS A C 1
ATOM 1372 O O . LYS A 1 180 ? 1.913 -12.335 -8.797 1.00 89.94 180 LYS A O 1
ATOM 1377 N N . LEU A 1 181 ? 0.790 -10.525 -8.048 1.00 92.00 181 LEU A N 1
ATOM 1378 C CA . LEU A 1 181 ? 1.749 -10.181 -7.000 1.00 92.00 181 LEU A CA 1
ATOM 1379 C C . LEU A 1 181 ? 2.084 -11.407 -6.150 1.00 92.00 181 LEU A C 1
ATOM 1381 O O . LEU A 1 181 ? 3.257 -11.710 -6.032 1.00 92.00 181 LEU A O 1
ATOM 1385 N N . GLU A 1 182 ? 1.108 -12.152 -5.634 1.00 90.94 182 GLU A N 1
ATOM 1386 C CA . GLU A 1 182 ? 1.352 -13.328 -4.776 1.00 90.94 182 GLU A CA 1
ATOM 1387 C C . GLU A 1 182 ? 2.272 -14.389 -5.411 1.00 90.94 182 GLU A C 1
ATOM 1389 O O . GLU A 1 182 ? 3.052 -15.036 -4.720 1.00 90.94 182 GLU A O 1
ATOM 1394 N N . HIS A 1 183 ? 2.238 -14.540 -6.737 1.00 90.31 183 HIS A N 1
ATOM 1395 C CA . HIS A 1 183 ? 2.968 -15.597 -7.446 1.00 90.31 183 HIS A CA 1
ATOM 1396 C C . HIS A 1 183 ? 4.250 -15.111 -8.129 1.00 90.31 183 HIS A C 1
ATOM 1398 O O . HIS A 1 183 ? 5.138 -15.909 -8.430 1.00 90.31 183 HIS A O 1
ATOM 1404 N N . ALA A 1 184 ? 4.355 -13.815 -8.420 1.00 89.62 184 ALA A N 1
ATOM 1405 C CA . ALA A 1 184 ? 5.513 -13.260 -9.097 1.00 89.62 184 ALA A CA 1
ATOM 1406 C C . ALA A 1 184 ? 6.711 -13.165 -8.131 1.00 89.62 184 ALA A C 1
ATOM 1408 O O . ALA A 1 184 ? 6.561 -12.645 -7.024 1.00 89.62 184 ALA A O 1
ATOM 1409 N N . PRO A 1 185 ? 7.924 -13.577 -8.546 1.00 88.88 185 PRO A N 1
ATOM 1410 C CA . PRO A 1 185 ? 9.135 -13.405 -7.735 1.00 88.88 185 PRO A CA 1
ATOM 1411 C C . PRO A 1 185 ? 9.664 -11.959 -7.742 1.00 88.88 185 PRO A C 1
ATOM 1413 O O . PRO A 1 185 ? 10.562 -11.614 -6.972 1.00 88.88 185 PRO A O 1
ATOM 1416 N N . LEU A 1 186 ? 9.116 -11.109 -8.616 1.00 94.06 186 LEU A N 1
ATOM 1417 C CA . LEU A 1 186 ? 9.533 -9.727 -8.825 1.00 94.06 186 LEU A CA 1
ATOM 1418 C C . LEU A 1 186 ? 8.379 -8.760 -8.536 1.00 94.06 186 LEU A C 1
ATOM 1420 O O . LEU A 1 186 ? 7.219 -9.072 -8.797 1.00 94.06 186 LEU A O 1
ATOM 1424 N N . LEU A 1 187 ? 8.712 -7.560 -8.064 1.00 96.12 187 LEU A N 1
ATOM 1425 C CA . LEU A 1 187 ? 7.832 -6.394 -8.103 1.00 96.12 187 LEU A CA 1
ATOM 1426 C C . LEU A 1 187 ? 8.026 -5.697 -9.447 1.00 96.12 187 LEU A C 1
ATOM 1428 O O . LEU A 1 187 ? 9.122 -5.209 -9.733 1.00 96.12 187 LEU A O 1
ATOM 1432 N N . LEU A 1 188 ? 6.978 -5.644 -10.266 1.00 95.69 188 LEU A N 1
ATOM 1433 C CA . LEU A 1 188 ? 7.020 -4.962 -11.553 1.00 95.69 188 LEU A CA 1
ATOM 1434 C C . LEU A 1 188 ? 6.479 -3.542 -11.413 1.00 95.69 188 LEU A C 1
ATOM 1436 O O . LEU A 1 188 ? 5.292 -3.338 -11.175 1.00 95.69 188 LEU A O 1
ATOM 1440 N N . LEU A 1 189 ? 7.344 -2.553 -11.598 1.00 95.88 189 LEU A N 1
ATOM 1441 C CA . LEU A 1 189 ? 6.972 -1.149 -11.637 1.00 95.88 189 LEU A CA 1
ATOM 1442 C C . LEU A 1 189 ? 7.032 -0.644 -13.070 1.00 95.88 189 LEU A C 1
ATOM 1444 O O . LEU A 1 189 ? 8.035 -0.834 -13.755 1.00 95.88 189 LEU A O 1
ATOM 1448 N N . ALA A 1 190 ? 5.984 0.035 -13.512 1.00 93.75 190 ALA A N 1
ATOM 1449 C CA . ALA A 1 190 ? 5.937 0.644 -14.825 1.00 93.75 190 ALA A CA 1
ATOM 1450 C C . ALA A 1 190 ? 5.162 1.965 -14.819 1.00 93.75 190 ALA A C 1
ATOM 1452 O O . ALA A 1 190 ? 4.165 2.156 -14.117 1.00 93.75 190 ALA A O 1
ATOM 1453 N N . SER A 1 191 ? 5.616 2.912 -15.625 1.00 93.06 191 SER A N 1
ATOM 1454 C CA . SER A 1 191 ? 4.890 4.154 -15.877 1.00 93.06 191 SER A CA 1
ATOM 1455 C C . SER A 1 191 ? 5.185 4.670 -17.263 1.00 93.06 191 SER A C 1
ATOM 1457 O O . SER A 1 191 ? 6.265 4.442 -17.806 1.00 93.06 191 SER A O 1
ATOM 1459 N N . ARG A 1 192 ? 4.260 5.467 -17.777 1.00 90.44 192 ARG A N 1
ATOM 1460 C CA . ARG A 1 192 ? 4.490 6.281 -18.961 1.00 90.44 192 ARG A CA 1
ATOM 1461 C C . ARG A 1 192 ? 4.605 7.730 -18.534 1.00 90.44 192 ARG A C 1
ATOM 1463 O O . ARG A 1 192 ? 3.749 8.225 -17.805 1.00 90.44 192 ARG A O 1
ATOM 1470 N N . GLN A 1 193 ? 5.651 8.401 -18.981 1.00 91.00 193 GLN A N 1
ATOM 1471 C CA . GLN A 1 193 ? 5.880 9.810 -18.705 1.00 91.00 193 GLN A CA 1
ATOM 1472 C C . GLN A 1 193 ? 5.767 10.583 -20.012 1.00 91.00 193 GLN A C 1
ATOM 1474 O O . GLN A 1 193 ? 6.451 10.259 -20.978 1.00 91.00 193 GLN A O 1
ATOM 1479 N N . TYR A 1 194 ? 4.902 11.592 -20.052 1.00 89.88 194 TYR A N 1
ATOM 1480 C CA . TYR A 1 194 ? 4.882 12.516 -21.181 1.00 89.88 194 TYR A CA 1
ATOM 1481 C C . TYR A 1 194 ? 6.061 13.484 -21.069 1.00 89.88 194 TYR A C 1
ATOM 1483 O O . TYR A 1 194 ? 6.242 14.122 -20.027 1.00 89.88 194 TYR A O 1
ATOM 1491 N N . LEU A 1 195 ? 6.845 13.589 -22.137 1.00 90.06 195 LEU A N 1
ATOM 1492 C CA . LEU A 1 195 ? 7.985 14.487 -22.247 1.00 90.06 195 LEU A CA 1
ATOM 1493 C C . LEU A 1 195 ? 7.802 15.429 -23.437 1.00 90.06 195 LEU A C 1
ATOM 1495 O O . LEU A 1 195 ? 7.245 15.070 -24.478 1.00 90.06 195 LEU A O 1
ATOM 1499 N N . ARG A 1 196 ? 8.281 16.659 -23.251 1.00 89.25 196 ARG A N 1
ATOM 1500 C CA . ARG A 1 196 ? 8.347 17.683 -24.288 1.00 89.25 196 ARG A CA 1
ATOM 1501 C C . ARG A 1 196 ? 9.748 18.273 -24.294 1.00 89.25 196 ARG A C 1
ATOM 1503 O O . ARG A 1 196 ? 10.130 18.947 -23.342 1.00 89.25 196 ARG A O 1
ATOM 1510 N N . GLU A 1 197 ? 10.466 18.053 -25.382 1.00 87.81 197 GLU A N 1
ATOM 1511 C CA . GLU A 1 197 ? 11.802 18.597 -25.620 1.00 87.81 197 GLU A CA 1
ATOM 1512 C C . GLU A 1 197 ? 11.731 19.474 -26.871 1.00 87.81 197 GLU A C 1
ATOM 1514 O O . GLU A 1 197 ? 11.648 18.990 -28.000 1.00 87.81 197 GLU A O 1
ATOM 1519 N N . GLY A 1 198 ? 11.632 20.791 -26.663 1.00 89.69 198 GLY A N 1
ATOM 1520 C CA . GLY A 1 198 ? 11.327 21.744 -27.732 1.00 89.69 198 GLY A CA 1
ATOM 1521 C C . GLY A 1 198 ? 9.988 21.436 -28.418 1.00 89.69 198 GLY A C 1
ATOM 1522 O O . GLY A 1 198 ? 8.914 21.534 -27.801 1.00 89.69 198 GLY A O 1
ATOM 1523 N N . ASN A 1 199 ? 10.065 21.063 -29.699 1.00 89.62 199 ASN A N 1
ATOM 1524 C CA . ASN A 1 199 ? 8.918 20.673 -30.525 1.00 89.62 199 ASN A CA 1
ATOM 1525 C C . ASN A 1 199 ? 8.631 19.165 -30.503 1.00 89.62 199 ASN A C 1
ATOM 1527 O O . ASN A 1 199 ? 7.538 18.759 -30.899 1.00 89.62 199 ASN A O 1
ATOM 1531 N N . LEU A 1 200 ? 9.560 18.338 -30.014 1.00 87.50 200 LEU A N 1
ATOM 1532 C CA . LEU A 1 200 ? 9.351 16.900 -29.914 1.00 87.50 200 LEU A CA 1
ATOM 1533 C C . LEU A 1 200 ? 8.468 16.594 -28.701 1.00 87.50 200 LEU A C 1
ATOM 1535 O O . LEU A 1 200 ? 8.749 17.009 -27.575 1.00 87.50 200 LEU A O 1
ATOM 1539 N N . ARG A 1 201 ? 7.385 15.858 -28.942 1.00 88.88 201 ARG A N 1
ATOM 1540 C CA . ARG A 1 201 ? 6.447 15.389 -27.919 1.00 88.88 201 ARG A CA 1
ATOM 1541 C C . ARG A 1 201 ? 6.405 13.878 -27.996 1.00 88.88 201 ARG A C 1
ATOM 1543 O O . ARG A 1 201 ? 6.063 13.333 -29.042 1.00 88.88 201 ARG A O 1
ATOM 1550 N N . TYR A 1 202 ? 6.750 13.210 -26.907 1.00 89.62 202 TYR A N 1
ATOM 1551 C CA . TYR A 1 202 ? 6.784 11.755 -26.878 1.00 89.62 202 TYR A CA 1
ATOM 1552 C C . TYR A 1 202 ? 6.459 11.228 -25.485 1.00 89.62 202 TYR A C 1
ATOM 1554 O O . TYR A 1 202 ? 6.518 11.945 -24.484 1.00 89.62 202 TYR A O 1
ATOM 1562 N N . TYR A 1 203 ? 6.087 9.955 -25.425 1.00 89.25 203 TYR A N 1
ATOM 1563 C CA . TYR A 1 203 ? 5.912 9.247 -24.167 1.00 89.25 203 TYR A CA 1
ATOM 1564 C C . TYR A 1 203 ? 7.115 8.349 -23.930 1.00 89.25 203 TYR A C 1
ATOM 1566 O O . TYR A 1 203 ? 7.474 7.546 -24.787 1.00 89.25 203 TYR A O 1
ATOM 1574 N N . LEU A 1 204 ? 7.704 8.454 -22.747 1.00 91.31 204 LEU A N 1
ATOM 1575 C CA . LEU A 1 204 ? 8.759 7.569 -22.287 1.00 91.31 204 LEU A CA 1
ATOM 1576 C C . LEU A 1 204 ? 8.138 6.475 -21.418 1.00 91.31 204 LEU A C 1
ATOM 1578 O O . LEU A 1 204 ? 7.544 6.761 -20.374 1.00 91.31 204 LEU A O 1
ATOM 1582 N N . LEU A 1 205 ? 8.253 5.223 -21.851 1.00 91.69 205 LEU A N 1
ATOM 1583 C CA . LEU A 1 205 ? 7.935 4.071 -21.020 1.00 91.69 205 LEU A CA 1
ATOM 1584 C C . LEU A 1 205 ? 9.124 3.792 -20.108 1.00 91.69 205 LEU A C 1
ATOM 1586 O O . LEU A 1 205 ? 10.229 3.566 -20.593 1.00 91.69 205 LEU A O 1
ATOM 1590 N N . LYS A 1 206 ? 8.875 3.768 -18.800 1.00 93.81 206 LYS A N 1
ATOM 1591 C CA . LYS A 1 206 ? 9.835 3.357 -17.776 1.00 93.81 206 LYS A CA 1
ATOM 1592 C C . LYS A 1 206 ? 9.347 2.082 -17.117 1.00 93.81 206 LYS A C 1
ATOM 1594 O O . LYS A 1 206 ? 8.192 2.020 -16.696 1.00 93.81 206 LYS A O 1
ATOM 1599 N N . LEU A 1 207 ? 10.226 1.097 -17.004 1.00 94.00 207 LEU A N 1
ATOM 1600 C CA . LEU A 1 207 ? 9.968 -0.179 -16.351 1.00 94.00 207 LEU A CA 1
ATOM 1601 C C . LEU A 1 207 ? 11.127 -0.516 -15.417 1.00 94.00 207 LEU A C 1
ATOM 1603 O O . LEU A 1 207 ? 12.292 -0.361 -15.778 1.00 94.00 207 LEU A O 1
ATOM 1607 N N . GLN A 1 208 ? 10.803 -1.003 -14.224 1.00 95.88 208 GLN A N 1
ATOM 1608 C CA . GLN A 1 208 ? 11.752 -1.580 -13.279 1.00 95.88 208 GLN A CA 1
ATOM 1609 C C . GLN A 1 208 ? 11.178 -2.868 -12.702 1.00 95.88 208 GLN A C 1
ATOM 1611 O O . GLN A 1 208 ? 10.035 -2.899 -12.255 1.00 95.88 208 GLN A O 1
ATOM 1616 N N . ALA A 1 209 ? 11.986 -3.920 -12.676 1.00 95.75 209 ALA A N 1
ATOM 1617 C CA . ALA A 1 209 ? 11.664 -5.155 -11.982 1.00 95.75 209 ALA A CA 1
ATOM 1618 C C . ALA A 1 209 ? 12.578 -5.292 -10.766 1.00 95.75 209 ALA A C 1
ATOM 1620 O O . ALA A 1 209 ? 13.804 -5.344 -10.911 1.00 95.75 209 ALA A O 1
ATOM 1621 N N . LEU A 1 210 ? 11.990 -5.322 -9.572 1.00 97.25 210 LEU A N 1
ATOM 1622 C CA . LEU A 1 210 ? 12.720 -5.480 -8.318 1.00 97.25 210 LEU A CA 1
ATOM 1623 C C . LEU A 1 210 ? 12.583 -6.906 -7.804 1.00 97.25 210 LEU A C 1
ATOM 1625 O O . LEU A 1 210 ? 11.496 -7.471 -7.810 1.00 97.25 210 LEU A O 1
ATOM 1629 N N . ASP A 1 211 ? 13.670 -7.466 -7.304 1.00 95.44 211 ASP A N 1
ATOM 1630 C CA . ASP A 1 211 ? 13.656 -8.698 -6.527 1.00 95.44 211 ASP A CA 1
ATOM 1631 C C . ASP A 1 211 ? 12.906 -8.478 -5.208 1.00 95.44 211 ASP A C 1
ATOM 1633 O O . ASP A 1 211 ? 13.256 -7.588 -4.434 1.00 95.44 211 ASP A O 1
ATOM 1637 N N . LYS A 1 212 ? 11.869 -9.275 -4.941 1.00 95.69 212 LYS A N 1
ATOM 1638 C CA . LYS A 1 212 ? 11.020 -9.102 -3.753 1.00 95.69 212 LYS A CA 1
ATOM 1639 C C . LYS A 1 212 ? 11.741 -9.314 -2.429 1.00 95.69 212 LYS A C 1
ATOM 1641 O O . LYS A 1 212 ? 11.385 -8.692 -1.430 1.00 95.69 212 LYS A O 1
ATOM 1646 N N . ARG A 1 213 ? 12.744 -10.192 -2.405 1.00 94.06 213 ARG A N 1
ATOM 1647 C CA . ARG A 1 213 ? 13.468 -10.546 -1.179 1.00 94.06 213 ARG A CA 1
ATOM 1648 C C . ARG A 1 213 ? 14.514 -9.505 -0.820 1.00 94.06 213 ARG A C 1
ATOM 1650 O O . ARG A 1 213 ? 14.732 -9.251 0.358 1.00 94.06 213 ARG A O 1
ATOM 1657 N N . THR A 1 214 ? 15.141 -8.898 -1.823 1.00 95.62 214 THR A N 1
ATOM 1658 C CA . THR A 1 214 ? 16.302 -8.016 -1.630 1.00 95.62 214 THR A CA 1
ATOM 1659 C C . THR A 1 214 ? 16.045 -6.551 -1.988 1.00 95.62 214 THR A C 1
ATOM 1661 O O . THR A 1 214 ? 16.842 -5.689 -1.629 1.00 95.62 214 THR A O 1
ATOM 1664 N N . GLY A 1 215 ? 14.976 -6.245 -2.727 1.00 96.50 215 GLY A N 1
ATOM 1665 C CA . GLY A 1 215 ? 14.698 -4.908 -3.262 1.00 96.50 215 GLY A CA 1
ATOM 1666 C C . GLY A 1 215 ? 15.644 -4.478 -4.393 1.00 96.50 215 GLY A C 1
ATOM 1667 O O . GLY A 1 215 ? 15.588 -3.331 -4.848 1.00 96.50 215 GLY A O 1
ATOM 1668 N N . GLN A 1 216 ? 16.531 -5.369 -4.852 1.00 96.81 216 GLN A N 1
ATOM 1669 C CA . GLN A 1 216 ? 17.495 -5.075 -5.911 1.00 96.81 216 GLN A CA 1
ATOM 1670 C C . GLN A 1 216 ? 16.808 -4.979 -7.273 1.00 96.81 216 GLN A C 1
ATOM 1672 O O . GLN A 1 216 ? 15.927 -5.772 -7.597 1.00 96.81 216 GLN A O 1
ATOM 1677 N N . VAL A 1 217 ? 17.249 -4.034 -8.104 1.00 96.06 217 VAL A N 1
ATOM 1678 C CA . VAL A 1 217 ? 16.787 -3.932 -9.495 1.00 96.06 217 VAL A CA 1
ATOM 1679 C C . VAL A 1 217 ? 17.396 -5.089 -10.281 1.00 96.06 217 VAL A C 1
ATOM 1681 O O . VAL A 1 217 ? 18.615 -5.184 -10.394 1.00 96.06 217 VAL A O 1
ATOM 1684 N N . ARG A 1 218 ? 16.551 -5.970 -10.817 1.00 94.44 218 ARG A N 1
ATOM 1685 C CA . ARG A 1 218 ? 16.959 -7.087 -11.682 1.00 94.44 218 ARG A CA 1
ATOM 1686 C C . ARG A 1 218 ? 16.902 -6.724 -13.156 1.00 94.44 218 ARG A C 1
ATOM 1688 O O . ARG A 1 218 ? 17.693 -7.235 -13.937 1.00 94.44 218 ARG A O 1
ATOM 1695 N N . ALA A 1 219 ? 15.987 -5.833 -13.520 1.00 92.38 219 ALA A N 1
ATOM 1696 C CA . ALA A 1 219 ? 15.874 -5.309 -14.869 1.00 92.38 219 ALA A CA 1
ATOM 1697 C C . ALA A 1 219 ? 15.317 -3.887 -14.844 1.00 92.38 219 ALA A C 1
ATOM 1699 O O . ALA A 1 219 ? 14.503 -3.537 -13.984 1.00 92.38 219 ALA A O 1
ATOM 1700 N N . SER A 1 220 ? 15.732 -3.086 -15.818 1.00 94.25 220 SER A N 1
ATOM 1701 C CA . SER A 1 220 ? 15.175 -1.766 -16.079 1.00 94.25 220 SER A CA 1
ATOM 1702 C C . SER A 1 220 ? 15.151 -1.498 -17.573 1.00 94.25 220 SER A C 1
ATOM 1704 O O . SER A 1 220 ? 16.064 -1.906 -18.288 1.00 94.25 220 SER A O 1
ATOM 1706 N N . LEU A 1 221 ? 14.129 -0.788 -18.026 1.00 91.50 221 LEU A N 1
ATOM 1707 C CA . LEU A 1 221 ? 13.986 -0.353 -19.407 1.00 91.50 221 LEU A CA 1
ATOM 1708 C C . LEU A 1 221 ? 13.443 1.069 -19.410 1.00 91.50 221 LEU A C 1
ATOM 1710 O O . LEU A 1 221 ? 12.452 1.354 -18.738 1.00 91.50 221 LEU A O 1
ATOM 1714 N N . GLU A 1 222 ? 14.063 1.929 -20.206 1.00 92.94 222 GLU A N 1
ATOM 1715 C CA . GLU A 1 222 ? 13.505 3.221 -20.583 1.00 92.94 222 GLU A CA 1
ATOM 1716 C C . GLU A 1 222 ? 13.517 3.309 -22.105 1.00 92.94 222 GLU A C 1
ATOM 1718 O O . GLU A 1 222 ? 14.559 3.130 -22.732 1.00 92.94 222 GLU A O 1
ATOM 1723 N N . THR A 1 223 ? 12.353 3.504 -22.716 1.00 88.88 223 THR A N 1
ATOM 1724 C CA . THR A 1 223 ? 12.245 3.558 -24.176 1.00 88.88 223 THR A CA 1
ATOM 1725 C C . THR A 1 223 ? 11.082 4.451 -24.598 1.00 88.88 223 THR A C 1
ATOM 1727 O O . THR A 1 223 ? 10.023 4.414 -23.955 1.00 88.88 223 THR A O 1
ATOM 1730 N N . PRO A 1 224 ? 11.241 5.286 -25.638 1.00 88.44 224 PRO A N 1
ATOM 1731 C CA . PRO A 1 224 ? 10.109 5.964 -26.245 1.00 88.44 224 PRO A CA 1
ATOM 1732 C C . PRO A 1 224 ? 9.049 4.937 -26.658 1.00 88.44 224 PRO A C 1
ATOM 1734 O O . PRO A 1 224 ? 9.345 3.952 -27.329 1.00 88.44 224 PRO A O 1
ATOM 1737 N N . SER A 1 225 ? 7.804 5.140 -26.239 1.00 81.31 225 SER A N 1
ATOM 1738 C CA . SER A 1 225 ? 6.699 4.265 -26.617 1.00 81.31 225 SER A CA 1
ATOM 1739 C C . SER A 1 225 ? 5.419 5.061 -26.813 1.00 81.31 225 SER A C 1
ATOM 1741 O O . SER A 1 225 ? 4.816 5.588 -25.872 1.00 81.31 225 SER A O 1
ATOM 1743 N N . ASN A 1 226 ? 4.970 5.081 -28.066 1.00 75.00 226 ASN A N 1
ATOM 1744 C CA . ASN A 1 226 ? 3.670 5.613 -28.456 1.00 75.00 226 ASN A CA 1
ATOM 1745 C C . ASN A 1 226 ? 2.538 4.601 -28.231 1.00 75.00 226 ASN A C 1
ATOM 1747 O O . ASN A 1 226 ? 1.398 4.894 -28.571 1.00 75.00 226 ASN A O 1
ATOM 1751 N N . TYR A 1 227 ? 2.816 3.434 -27.640 1.00 71.88 227 TYR A N 1
ATOM 1752 C CA . TYR A 1 227 ? 1.804 2.423 -27.347 1.00 71.88 227 TYR A CA 1
ATOM 1753 C C . TYR A 1 227 ? 1.199 2.647 -25.967 1.00 71.88 227 TYR A C 1
ATOM 1755 O O . TYR A 1 227 ? 1.904 2.890 -24.985 1.00 71.88 227 TYR A O 1
ATOM 1763 N N . TRP A 1 228 ? -0.135 2.660 -25.913 1.00 65.19 228 TRP A N 1
ATOM 1764 C CA . TRP A 1 228 ? -0.838 3.274 -24.788 1.00 65.19 228 TRP A CA 1
ATOM 1765 C C . TRP A 1 228 ? -1.377 2.307 -23.744 1.00 65.19 228 TRP A C 1
ATOM 1767 O O . TRP A 1 228 ? -1.594 2.731 -22.611 1.00 65.19 228 TRP A O 1
ATOM 1777 N N . SER A 1 229 ? -1.552 1.032 -24.085 1.00 74.50 229 SER A N 1
ATOM 1778 C CA . SER A 1 229 ? -2.322 0.094 -23.272 1.00 74.50 229 SER A CA 1
ATOM 1779 C C . SER A 1 229 ? -1.663 -1.277 -23.196 1.00 74.50 229 SER A C 1
ATOM 1781 O O . SER A 1 229 ? -1.873 -2.136 -24.052 1.00 74.50 229 SER A O 1
ATOM 1783 N N . PHE A 1 230 ? -0.899 -1.514 -22.130 1.00 84.81 230 PHE A N 1
ATOM 1784 C CA . PHE A 1 230 ? -0.632 -2.892 -21.742 1.00 84.81 230 PHE A CA 1
ATOM 1785 C C . PHE A 1 230 ? -1.919 -3.451 -21.135 1.00 84.81 230 PHE A C 1
ATOM 1787 O O . PHE A 1 230 ? -2.537 -2.821 -20.284 1.00 84.81 230 PHE A O 1
ATOM 1794 N N . ASN A 1 231 ? -2.372 -4.588 -21.646 1.00 84.81 231 ASN A N 1
ATOM 1795 C CA . ASN A 1 231 ? -3.659 -5.187 -21.293 1.00 84.81 231 ASN A CA 1
ATOM 1796 C C . ASN A 1 231 ? -3.504 -6.522 -20.561 1.00 84.81 231 ASN A C 1
ATOM 1798 O O . ASN A 1 231 ? -4.500 -7.136 -20.191 1.00 84.81 231 ASN A O 1
ATOM 1802 N N . GLY A 1 232 ? -2.271 -6.978 -20.337 1.00 86.00 232 GLY A N 1
ATOM 1803 C CA . GLY A 1 232 ? -2.043 -8.186 -19.568 1.00 86.00 232 GLY A CA 1
ATOM 1804 C C . GLY A 1 232 ? -0.619 -8.341 -19.065 1.00 86.00 232 GLY A C 1
ATOM 1805 O O . GLY A 1 232 ? 0.352 -7.947 -19.717 1.00 86.00 232 GLY A O 1
ATOM 1806 N N . LEU A 1 233 ? -0.527 -8.990 -17.908 1.00 90.44 233 LEU A N 1
ATOM 1807 C CA . LEU A 1 233 ? 0.703 -9.527 -17.353 1.00 90.44 233 LEU A CA 1
ATOM 1808 C C . LEU A 1 233 ? 0.654 -11.055 -17.425 1.00 90.44 233 LEU A C 1
ATOM 1810 O O . LEU A 1 233 ? -0.221 -11.699 -16.842 1.00 90.44 233 LEU A O 1
ATOM 1814 N N . ARG A 1 234 ? 1.606 -11.658 -18.132 1.00 91.81 234 ARG A N 1
ATOM 1815 C CA . ARG A 1 234 ? 1.752 -13.113 -18.232 1.00 91.81 234 ARG A CA 1
ATOM 1816 C C . ARG A 1 234 ? 2.943 -13.548 -17.399 1.00 91.81 234 ARG A C 1
ATOM 1818 O O . ARG A 1 234 ? 4.034 -13.017 -17.553 1.00 91.81 234 ARG A O 1
ATOM 1825 N N . LEU A 1 235 ? 2.724 -14.531 -16.537 1.00 91.12 235 LEU A N 1
ATOM 1826 C CA . LEU A 1 235 ? 3.760 -15.174 -15.738 1.00 91.12 235 LEU A CA 1
ATOM 1827 C C . LEU A 1 235 ? 3.803 -16.638 -16.154 1.00 91.12 235 LEU A C 1
ATOM 1829 O O . LEU A 1 235 ? 2.779 -17.314 -16.050 1.00 91.12 235 LEU A O 1
ATOM 1833 N N . ASN A 1 236 ? 4.962 -17.099 -16.609 1.00 90.31 236 ASN A N 1
ATOM 1834 C CA . ASN A 1 236 ? 5.225 -18.501 -16.896 1.00 90.31 236 ASN A CA 1
ATOM 1835 C C . ASN A 1 236 ? 6.426 -18.933 -16.051 1.00 90.31 236 ASN A C 1
ATOM 1837 O O . ASN A 1 236 ? 7.561 -18.537 -16.314 1.00 90.31 236 ASN A O 1
ATOM 1841 N N . LEU A 1 237 ? 6.161 -19.704 -14.994 1.00 86.31 237 LEU A N 1
ATOM 1842 C CA . LEU A 1 237 ? 7.200 -20.175 -14.078 1.00 86.31 237 LEU A CA 1
ATOM 1843 C C . LEU A 1 237 ? 8.007 -21.342 -14.663 1.00 86.31 237 LEU A C 1
ATOM 1845 O O . LEU A 1 237 ? 9.186 -21.464 -14.340 1.00 86.31 237 LEU A O 1
ATOM 1849 N N . ALA A 1 238 ? 7.407 -22.151 -15.544 1.00 87.62 238 ALA A N 1
ATOM 1850 C CA . ALA A 1 238 ? 8.087 -23.262 -16.209 1.00 87.62 238 ALA A CA 1
ATOM 1851 C C . ALA A 1 238 ? 9.156 -22.747 -17.187 1.00 87.62 238 ALA A C 1
ATOM 1853 O O . ALA A 1 238 ? 10.310 -23.160 -17.126 1.00 87.62 238 ALA A O 1
ATOM 1854 N N . GLU A 1 239 ? 8.796 -21.763 -18.013 1.00 86.88 239 GLU A N 1
ATOM 1855 C CA . GLU A 1 239 ? 9.704 -21.098 -18.962 1.00 86.88 239 GLU A CA 1
ATOM 1856 C C . GLU A 1 239 ? 10.437 -19.891 -18.354 1.00 86.88 239 GLU A C 1
ATOM 1858 O O . GLU A 1 239 ? 11.201 -19.209 -19.035 1.00 86.88 239 GLU A O 1
ATOM 1863 N N . LYS A 1 240 ? 10.220 -19.622 -17.060 1.00 88.69 240 LYS A N 1
ATOM 1864 C CA . LYS A 1 240 ? 10.900 -18.583 -16.274 1.00 88.69 240 LYS A CA 1
ATOM 1865 C C . LYS A 1 240 ? 10.866 -17.193 -16.923 1.00 88.69 240 LYS A C 1
ATOM 1867 O O . LYS A 1 240 ? 11.896 -16.517 -17.022 1.00 88.69 240 LYS A O 1
ATOM 1872 N N . TYR A 1 241 ? 9.676 -16.739 -17.316 1.00 89.31 241 TYR A N 1
ATOM 1873 C CA . TYR A 1 241 ? 9.494 -15.380 -17.821 1.00 89.31 241 TYR A CA 1
ATOM 1874 C C . TYR A 1 241 ? 8.274 -14.656 -17.249 1.00 89.31 241 TYR A C 1
ATOM 1876 O O . TYR A 1 241 ? 7.260 -15.248 -16.866 1.00 89.31 241 TYR A O 1
ATOM 1884 N N . LEU A 1 242 ? 8.385 -13.329 -17.247 1.00 91.00 242 LEU A N 1
ATOM 1885 C CA . LEU A 1 242 ? 7.301 -12.385 -17.011 1.00 91.00 242 LEU A CA 1
ATOM 1886 C C . LEU A 1 242 ? 7.147 -11.509 -18.258 1.00 91.00 242 LEU A C 1
ATOM 1888 O O . LEU A 1 242 ? 8.108 -10.886 -18.697 1.00 91.00 242 LEU A O 1
ATOM 1892 N N . GLU A 1 243 ? 5.959 -11.454 -18.846 1.00 91.31 243 GLU A N 1
ATOM 1893 C CA . GLU A 1 243 ? 5.687 -10.692 -20.065 1.00 91.31 243 GLU A CA 1
ATOM 1894 C C . GLU A 1 243 ? 4.592 -9.657 -19.828 1.00 91.31 243 GLU A C 1
ATOM 1896 O O . GLU A 1 243 ? 3.487 -9.982 -19.394 1.00 91.31 243 GLU A O 1
ATOM 1901 N N . LEU A 1 244 ? 4.907 -8.412 -20.167 1.00 89.12 244 LEU A N 1
ATOM 1902 C CA . LEU A 1 244 ? 3.966 -7.314 -20.264 1.00 89.12 244 LEU A CA 1
ATOM 1903 C C . LEU A 1 244 ? 3.503 -7.204 -21.723 1.00 89.12 244 LEU A C 1
ATOM 1905 O O . LEU A 1 244 ? 4.307 -6.939 -22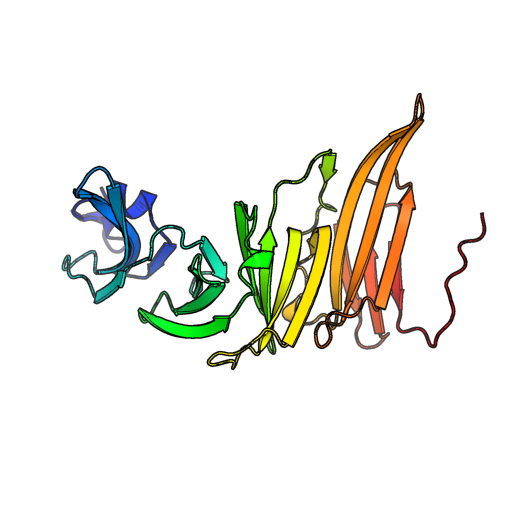.621 1.00 89.12 244 LEU A O 1
ATOM 1909 N N . GLY A 1 245 ? 2.216 -7.445 -21.963 1.00 86.12 245 GLY A N 1
ATOM 1910 C CA . GLY A 1 245 ? 1.630 -7.491 -23.302 1.00 86.12 245 GLY A CA 1
ATOM 1911 C C . GLY A 1 245 ? 0.712 -6.308 -23.588 1.00 86.12 245 GLY A C 1
ATOM 1912 O O . GLY A 1 245 ? -0.075 -5.901 -22.739 1.00 86.12 245 GLY A O 1
ATOM 1913 N N . SER A 1 246 ? 0.822 -5.765 -24.795 1.00 83.25 246 SER A N 1
ATOM 1914 C CA . SER A 1 246 ? -0.149 -4.875 -25.438 1.00 83.25 246 SER A CA 1
ATOM 1915 C C . SER A 1 246 ? -0.472 -5.428 -26.830 1.00 83.25 246 SER A C 1
ATOM 1917 O O . SER A 1 246 ? 0.113 -6.431 -27.250 1.00 83.25 246 SER A O 1
ATOM 1919 N N . TYR A 1 247 ? -1.373 -4.773 -27.565 1.00 78.25 247 TYR A N 1
ATOM 1920 C CA . TYR A 1 247 ? -1.705 -5.173 -28.936 1.00 78.25 247 TYR A CA 1
ATOM 1921 C C . TYR A 1 247 ? -0.485 -5.126 -29.882 1.00 78.25 247 TYR A C 1
ATOM 1923 O O . TYR A 1 247 ? -0.245 -6.082 -30.610 1.00 78.25 247 TYR A O 1
ATOM 1931 N N . ASN A 1 248 ? 0.333 -4.067 -29.807 1.00 81.50 248 ASN A N 1
ATOM 1932 C CA . ASN A 1 248 ? 1.446 -3.819 -30.742 1.00 81.50 248 ASN A CA 1
ATOM 1933 C C . ASN A 1 248 ? 2.850 -3.989 -30.132 1.00 81.50 248 ASN A C 1
ATOM 1935 O O . ASN A 1 248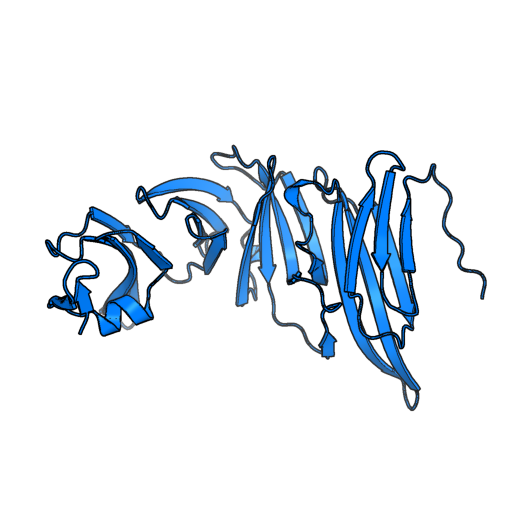 ? 3.850 -3.861 -30.833 1.00 81.50 248 ASN A O 1
ATOM 1939 N N . GLN A 1 249 ? 2.954 -4.236 -28.825 1.00 83.19 249 GLN A N 1
ATOM 1940 C CA . GLN A 1 249 ? 4.234 -4.349 -28.125 1.00 83.19 249 GLN A CA 1
ATOM 1941 C C . GLN A 1 249 ? 4.168 -5.432 -27.051 1.00 83.19 249 GLN A C 1
ATOM 1943 O O . GLN A 1 249 ? 3.217 -5.494 -26.269 1.00 83.19 249 GLN A O 1
ATOM 1948 N N . ARG A 1 250 ? 5.220 -6.248 -26.967 1.00 88.00 250 ARG A N 1
ATOM 1949 C CA . ARG A 1 250 ? 5.448 -7.187 -25.865 1.00 88.00 250 ARG A CA 1
ATOM 1950 C C . ARG A 1 250 ? 6.815 -6.918 -25.262 1.00 88.00 250 ARG A C 1
ATOM 1952 O O . ARG A 1 250 ? 7.792 -6.778 -25.990 1.00 88.00 250 ARG A O 1
ATOM 1959 N N . ILE A 1 251 ? 6.877 -6.849 -23.939 1.00 88.31 251 ILE A N 1
ATOM 1960 C CA . ILE A 1 251 ? 8.127 -6.722 -23.191 1.00 88.31 251 ILE A CA 1
ATOM 1961 C C . ILE A 1 251 ? 8.236 -7.949 -22.307 1.00 88.31 251 ILE A C 1
ATOM 1963 O O . ILE A 1 251 ? 7.413 -8.144 -21.414 1.00 88.31 251 ILE A O 1
ATOM 1967 N N . ARG A 1 252 ? 9.244 -8.780 -22.560 1.00 90.81 252 ARG A N 1
ATOM 1968 C CA 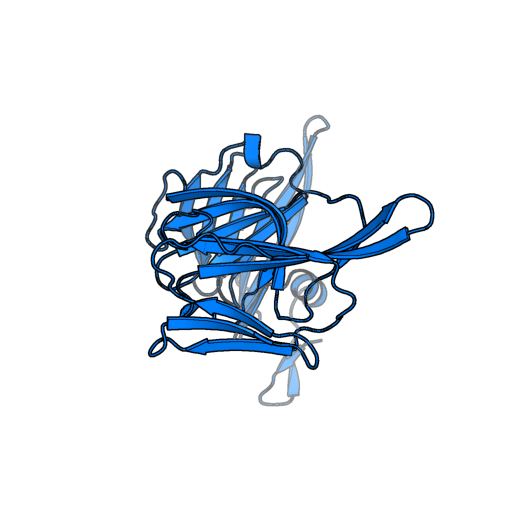. ARG A 1 252 ? 9.466 -10.018 -21.820 1.00 90.81 252 ARG A CA 1
ATOM 1969 C C . ARG A 1 252 ? 10.737 -9.919 -20.986 1.00 90.81 252 ARG A C 1
ATOM 1971 O O . ARG A 1 252 ? 11.812 -9.645 -21.508 1.00 90.81 252 ARG A O 1
ATOM 1978 N N . LEU A 1 253 ? 10.595 -10.162 -19.691 1.00 88.88 253 LEU A N 1
ATOM 1979 C CA . LEU A 1 253 ? 11.684 -10.375 -18.751 1.00 88.88 253 LEU A CA 1
ATOM 1980 C C . LEU A 1 253 ? 11.925 -11.879 -18.657 1.00 88.88 253 LEU A C 1
ATOM 1982 O O . LEU A 1 253 ? 11.090 -12.602 -18.117 1.00 88.88 253 LEU A O 1
ATOM 1986 N N . ASN A 1 254 ? 13.052 -12.338 -19.189 1.00 87.06 254 ASN A N 1
ATOM 1987 C CA . ASN A 1 254 ? 13.489 -13.727 -19.080 1.00 87.06 254 ASN A CA 1
ATOM 1988 C C . ASN A 1 254 ? 14.549 -13.849 -17.982 1.00 87.06 254 ASN A C 1
ATOM 1990 O O . ASN A 1 254 ? 15.298 -12.901 -17.732 1.00 87.06 254 ASN A O 1
ATOM 1994 N N . VAL A 1 255 ? 14.666 -15.027 -17.369 1.00 77.31 255 VAL A N 1
ATOM 1995 C CA . VAL A 1 255 ? 15.855 -15.367 -16.577 1.00 77.31 255 VAL A CA 1
ATOM 1996 C C . VAL A 1 255 ? 17.044 -15.496 -17.531 1.00 77.31 255 VAL A C 1
ATOM 1998 O O . VAL A 1 255 ? 17.257 -16.537 -18.144 1.00 77.31 255 VAL A O 1
ATOM 2001 N N . GLY A 1 256 ? 17.797 -14.410 -17.694 1.00 65.44 256 GLY A N 1
ATOM 2002 C CA . GLY A 1 256 ? 19.065 -14.415 -18.414 1.00 65.44 256 GLY A CA 1
ATOM 2003 C C . GLY A 1 256 ? 20.220 -14.751 -17.475 1.00 65.44 256 GLY A C 1
ATOM 2004 O O . GLY A 1 256 ? 20.360 -14.132 -16.420 1.00 65.44 256 GLY A O 1
ATOM 2005 N N . GLY A 1 257 ? 21.095 -15.677 -17.880 1.00 54.50 257 GLY A N 1
ATOM 2006 C CA . GLY A 1 257 ? 22.503 -15.564 -17.494 1.00 54.50 257 GLY A CA 1
ATOM 2007 C C . GLY A 1 257 ? 23.017 -14.221 -18.014 1.00 54.50 257 GLY A C 1
ATOM 2008 O O . GLY A 1 257 ? 22.591 -13.799 -19.086 1.00 54.50 257 GLY A O 1
ATOM 2009 N N . GLN A 1 258 ? 23.831 -13.509 -17.231 1.00 39.91 258 GLN A N 1
ATOM 2010 C CA . GLN A 1 258 ? 24.248 -12.133 -17.516 1.00 39.91 258 GLN A CA 1
ATOM 2011 C C . GLN A 1 258 ? 24.612 -11.900 -18.993 1.00 39.91 258 GLN A C 1
ATOM 2013 O O . GLN A 1 258 ? 25.727 -12.174 -19.420 1.00 39.91 258 GLN A O 1
ATOM 2018 N N . GLN A 1 259 ? 23.701 -11.311 -19.760 1.00 39.31 259 GLN A N 1
ATOM 2019 C CA . GLN A 1 259 ? 24.031 -10.628 -20.999 1.00 39.31 259 GLN A CA 1
ATOM 2020 C C . GLN A 1 259 ? 23.275 -9.309 -21.004 1.00 39.31 259 GLN A C 1
ATOM 2022 O O . GLN A 1 259 ? 22.046 -9.258 -20.953 1.00 39.31 259 GLN A O 1
ATOM 2027 N N . ARG A 1 260 ? 24.052 -8.222 -20.981 1.00 37.56 260 ARG A N 1
ATOM 2028 C CA . ARG A 1 260 ? 23.560 -6.855 -21.138 1.00 37.56 260 ARG A CA 1
ATOM 2029 C C . ARG A 1 260 ? 22.771 -6.797 -22.443 1.00 37.56 260 ARG A C 1
ATOM 2031 O O . ARG A 1 260 ? 23.349 -7.001 -23.505 1.00 37.56 260 ARG A O 1
ATOM 2038 N N . ALA A 1 261 ? 21.474 -6.519 -22.357 1.00 39.06 261 ALA A N 1
ATOM 2039 C CA . ALA A 1 261 ? 20.667 -6.230 -23.530 1.00 39.06 261 ALA A CA 1
ATOM 2040 C C . ALA A 1 261 ? 21.171 -4.918 -24.149 1.00 39.06 261 ALA A C 1
ATOM 2042 O O . ALA A 1 261 ? 20.886 -3.830 -23.648 1.00 39.06 261 ALA A O 1
ATOM 2043 N N . SER A 1 262 ? 21.969 -5.024 -25.207 1.00 33.38 262 SER A N 1
ATOM 2044 C CA . SER A 1 262 ? 22.241 -3.923 -26.118 1.00 33.38 262 SER A CA 1
ATOM 2045 C C . SER A 1 262 ? 21.026 -3.764 -27.026 1.00 33.38 262 SER A C 1
ATOM 2047 O O . SER A 1 262 ? 20.733 -4.612 -27.865 1.00 33.38 262 SER A O 1
ATOM 2049 N N . VAL A 1 263 ? 20.294 -2.668 -26.848 1.00 34.88 263 VAL A N 1
ATOM 2050 C CA . VAL A 1 263 ? 19.376 -2.189 -27.881 1.00 34.88 263 VAL A CA 1
ATOM 2051 C C . VAL A 1 263 ? 20.266 -1.590 -28.968 1.00 34.88 263 VAL A C 1
ATOM 2053 O O . VAL A 1 263 ? 20.914 -0.571 -28.731 1.00 34.88 263 VAL A O 1
ATOM 2056 N N . LYS A 1 264 ? 20.389 -2.266 -30.117 1.00 29.16 264 LYS A N 1
ATOM 2057 C CA . LYS A 1 264 ? 20.957 -1.630 -31.312 1.00 29.16 264 LYS A CA 1
ATOM 2058 C C . LYS A 1 264 ? 19.924 -0.640 -31.882 1.00 29.16 264 LYS A C 1
ATOM 2060 O O . LYS A 1 264 ? 18.734 -0.944 -31.782 1.00 29.16 264 LYS A O 1
ATOM 2065 N N . PRO A 1 265 ? 20.385 0.518 -32.391 1.00 41.69 265 PRO A N 1
ATOM 2066 C CA . PRO A 1 265 ? 19.530 1.558 -32.962 1.00 41.69 265 PRO A CA 1
ATOM 2067 C C . PRO A 1 265 ? 18.734 1.064 -34.171 1.00 41.69 265 PRO A C 1
ATOM 2069 O O . PRO A 1 265 ? 19.218 0.131 -34.855 1.00 41.69 265 PRO A O 1
#

Sequence (265 aa):
MALRARDGHPLEVAGLARKLEGVLRLEGTTITWIRNGGSFNVFGLKWSHLSVQQDDVVSGKTLWQHKLVAGTRLGMIGEDQLVLLAGTGRLDRLDLRTGKLAAVGQIATGDLKGATSIYAFHDSENLYVAVNRPIKGSYYSVNLHSIRVNGPLLAFSRAAAGGPPRWRKQVAGLNLVLDKLEHAPLLLLASRQYLREGNLRYYLLKLQALDKRTGQVRASLETPSNYWSFNGLRLNLAEKYLELGSYNQRIRLNVGGQQRASVKP

Radius of gyration: 22.25 Å; chains: 1; bounding box: 62×50×58 Å

Foldseek 3Di:
DDADPVPRDDDDFPPVVVLVVFFLADDDQKTWGWDFPAWDADPNDTDIWIKTWMARRRVRDTPDIDTADPPWAWEDEPRFKIWTQDLQQFIWIAGRVNRDIATFEGDHNVQLVQFDHKYWYDAPFKIKIARDHDADADKAAQAAPWAWHATKIFITTPPHRYYGTLDIDHDHGWTFHCVCVRPDQWTKTWIWGWDDDPPDTFIWIWIFIAGPRRRDTPDIDIDTDPFRHQPDWDDDVPQAWIWGDDPVDIDIDHPDDDDPDDDDD